Protein 5Z6N (pdb70)

B-factor: mean 39.57, std 13.54, range [11.18, 108.72]

Sequence (292 aa):
IEWQDLHHSELSVSQLYALLQLRCAVFVVEQNCPYQDIDGDDLTGDNRHILGWKNDELVAYARILKSLEPVVIGRVIVSEALRGEKVGQQLMSKTLETCTHHWPDKPVYLGAQAHLQNFYQSFGFIPVTEVYEEDIPHIGMAREMIEWQDLHHSELSVSQLYALLQLRCAVFVVEQNCPYQDIDGDDLTGDNRHILGWKNDELVAYARILKSDDDLEPVVIGRVIVSEALRGEKVGQQLMSKTLETCTHHWPDKPVYLGAQAHLQNFYQSFGFIPVTEVYEEDGPHIGMARE

Solvent-accessible surface area: 14998 Å² total; per-residue (Å²): 100,107,66,68,65,23,36,35,87,89,8,46,36,76,32,0,14,14,0,0,65,20,0,7,33,10,35,1,60,93,97,103,12,44,38,51,3,4,56,42,50,0,48,67,47,55,7,40,0,0,0,0,42,93,128,146,105,13,5,0,0,0,10,0,29,78,87,172,83,55,4,44,1,18,42,31,2,23,15,123,92,46,85,79,141,145,23,15,78,95,0,0,58,79,0,14,108,8,1,83,132,62,25,90,136,77,53,4,63,1,35,11,77,25,174,102,42,118,61,18,85,90,40,38,0,98,54,101,40,148,88,96,119,85,100,86,67,14,8,0,0,26,71,144,227,40,104,56,51,58,18,32,29,86,100,6,54,32,71,33,0,17,14,0,0,61,18,0,6,29,5,35,0,54,80,86,106,42,39,63,55,1,3,60,28,56,0,50,77,48,65,6,21,1,3,0,0,39,78,132,140,110,13,3,0,0,0,7,0,28,24,36,115,132,79,144,71,42,0,43,1,16,44,37,4,22,14,92,96,42,101,85,140,157,9,15,71,53,0,0,45,72,0,14,115,9,3,77,138,74,34,78,146,63,61,6,65,0,47,8,59,30,142,62,49,121,78,9,64,85,30,42,1,116,55,80,47,146,98,112,100,122,86,90,60,41,8,1,0,22,71,164

Secondary structure (DSSP, 8-state):
-EEEEEEGGG--HHHHHHHHHHHIIIIIIIT------S-S-SSSTT-EEEEEEETTEEEEEEEEE-----EEEEEEEE-GGGTTSSHHHHHHHHHHHHHHHHSTT-PEEEEE-STTHHHHHTTT-EE-S--EE---EEEEEEE-/--EEEEEEGGG--HHHHHHHHHHHIIIIIIITT-------STTSSTT-EEEEEESSS-EEEEEEEEE-SSSSS-EEEEEEEE-GGG-SSSHHHHHHHHHHHHHHHHSSSS-EEEEEESTTHHHHGGGTEEE-S--B-S---EEEEEE-

CATH classification: 3.40.630.30

Structure (mmCIF, N/CA/C/O backbone):
data_5Z6N
#
_entry.id   5Z6N
#
_cell.length_a   60.149
_cell.length_b   40.905
_cell.length_c   84.648
_cell.angle_alpha   90.00
_cell.angle_beta   108.30
_cell.angle_gamma   90.00
#
_symmetry.space_group_name_H-M   'P 1 21 1'
#
loop_
_entity.id
_entity.type
_entity.pdbx_description
1 polymer 'Protein ElaA'
2 water water
#
loop_
_atom_site.group_PDB
_atom_site.id
_atom_site.type_symbol
_atom_site.label_atom_id
_atom_site.label_alt_id
_atom_site.label_comp_id
_atom_site.label_asym_id
_atom_site.label_entity_id
_atom_site.label_seq_id
_atom_site.pdbx_PDB_ins_code
_atom_site.Cartn_x
_atom_site.Cartn_y
_atom_site.Cartn_z
_atom_site.occupancy
_atom_site.B_iso_or_equiv
_atom_site.auth_seq_id
_atom_site.auth_comp_id
_atom_site.auth_asym_id
_atom_site.auth_atom_id
_atom_site.pdbx_PDB_model_num
ATOM 1 N N . ILE A 1 2 ? 9.074 -16.732 183.271 1.00 30.00 2 ILE A N 1
ATOM 2 C CA . ILE A 1 2 ? 8.761 -15.422 183.859 1.00 30.00 2 ILE A CA 1
ATOM 3 C C . ILE A 1 2 ? 9.941 -14.485 183.856 1.00 30.00 2 ILE A C 1
ATOM 4 O O . ILE A 1 2 ? 10.625 -14.364 184.840 1.00 30.00 2 ILE A O 1
ATOM 9 N N . GLU A 1 3 ? 10.112 -13.753 182.791 1.00 60.99 3 GLU A N 1
ATOM 10 C CA . GLU A 1 3 ? 11.193 -12.833 182.735 1.00 56.91 3 GLU A CA 1
ATOM 11 C C . GLU A 1 3 ? 10.686 -11.566 183.296 1.00 54.41 3 GLU A C 1
ATOM 12 O O . GLU A 1 3 ? 9.604 -11.157 183.017 1.00 57.11 3 GLU A O 1
ATOM 18 N N . TRP A 1 4 ? 11.458 -10.967 184.154 1.00 51.60 4 TRP A N 1
ATOM 19 C CA . TRP A 1 4 ? 11.114 -9.669 184.719 1.00 48.88 4 TRP A CA 1
ATOM 20 C C . TRP A 1 4 ? 12.027 -8.582 184.169 1.00 51.22 4 TRP A C 1
ATOM 21 O O . TRP A 1 4 ? 13.220 -8.810 183.945 1.00 56.28 4 TRP A O 1
ATOM 32 N N . GLN A 1 5 ? 11.455 -7.398 183.962 1.00 48.66 5 GLN A N 1
ATOM 33 C CA . GLN A 1 5 ? 12.187 -6.222 183.518 1.00 47.84 5 GLN A CA 1
ATOM 34 C C . GLN A 1 5 ? 11.962 -5.083 184.506 1.00 50.13 5 GLN A C 1
ATOM 35 O O . GLN A 1 5 ? 10.925 -5.011 185.171 1.00 53.42 5 GLN A O 1
ATOM 41 N N . ASP A 1 6 ? 12.953 -4.195 184.603 1.00 47.76 6 ASP A N 1
ATOM 42 C CA . ASP A 1 6 ? 12.915 -3.051 185.521 1.00 47.75 6 ASP A CA 1
ATOM 43 C C . ASP A 1 6 ? 13.541 -1.920 184.707 1.00 48.82 6 ASP A C 1
ATOM 44 O O . ASP A 1 6 ? 14.764 -1.848 184.557 1.00 56.36 6 ASP A O 1
ATOM 49 N N . LEU A 1 7 ? 12.696 -1.032 184.196 1.00 45.51 7 LEU A N 1
ATOM 50 C CA . LEU A 1 7 ? 13.107 -0.044 183.209 1.00 47.30 7 LEU A CA 1
ATOM 51 C C . LEU A 1 7 ? 12.686 1.340 183.681 1.00 48.61 7 LEU A C 1
ATOM 52 O O . LEU A 1 7 ? 11.497 1.591 183.905 1.00 46.82 7 LEU A O 1
ATOM 57 N N . HIS A 1 8 ? 13.669 2.227 183.834 1.00 48.46 8 HIS A N 1
ATOM 58 C CA . HIS A 1 8 ? 13.429 3.657 183.716 1.00 46.14 8 HIS A CA 1
ATOM 59 C C . HIS A 1 8 ? 12.635 3.923 182.442 1.00 39.56 8 HIS A C 1
ATOM 60 O O . HIS A 1 8 ? 12.775 3.209 181.445 1.00 45.07 8 HIS A O 1
ATOM 67 N N . HIS A 1 9 ? 11.783 4.950 182.473 1.00 36.14 9 HIS A N 1
ATOM 68 C CA . HIS A 1 9 ? 10.871 5.179 181.354 1.00 34.55 9 HIS A CA 1
ATOM 69 C C . HIS A 1 9 ? 11.597 5.391 180.029 1.00 33.70 9 HIS A C 1
ATOM 70 O O . HIS A 1 9 ? 11.009 5.150 178.970 1.00 20.66 9 HIS A O 1
ATOM 77 N N . SER A 1 10 ? 12.860 5.824 180.060 1.00 36.77 10 SER A N 1
ATOM 78 C CA . SER A 1 10 ? 13.622 6.024 178.831 1.00 37.26 10 SER A CA 1
ATOM 79 C C . SER A 1 10 ? 13.983 4.718 178.133 1.00 37.42 10 SER A C 1
ATOM 80 O O . SER A 1 10 ? 14.398 4.754 176.969 1.00 37.85 10 SER A O 1
ATOM 83 N N . GLU A 1 11 ? 13.837 3.580 178.807 1.00 35.73 11 GLU A N 1
ATOM 84 C CA . GLU A 1 11 ? 14.189 2.281 178.254 1.00 32.49 11 GLU A CA 1
ATOM 85 C C . GLU A 1 11 ? 12.995 1.544 177.669 1.00 38.29 11 GLU A C 1
ATOM 86 O O . GLU A 1 11 ? 13.159 0.425 177.174 1.00 51.00 11 GLU A O 1
ATOM 92 N N . LEU A 1 12 ? 11.805 2.135 177.717 1.00 34.85 12 LEU A N 1
ATOM 93 C CA . LEU A 1 12 ? 10.625 1.509 177.134 1.00 35.00 12 LEU A CA 1
ATOM 94 C C . LEU A 1 12 ? 10.684 1.591 175.615 1.00 35.63 12 LEU A C 1
ATOM 95 O O . LEU A 1 12 ? 10.740 2.686 175.046 1.00 40.16 12 LEU A O 1
ATOM 100 N N . SER A 1 13 ? 10.677 0.436 174.958 1.00 32.57 13 SER A N 1
ATOM 101 C CA . SER A 1 13 ? 10.523 0.429 173.517 1.00 34.11 13 SER A CA 1
ATOM 102 C C . SER A 1 13 ? 9.077 0.758 173.161 1.00 31.33 13 SER A C 1
ATOM 103 O O . SER A 1 13 ? 8.208 0.902 174.027 1.00 31.47 13 SER A O 1
ATOM 106 N N . VAL A 1 14 ? 8.823 0.887 171.862 1.00 29.21 14 VAL A N 1
ATOM 107 C CA . VAL A 1 14 ? 7.465 1.150 171.402 1.00 27.57 14 VAL A CA 1
ATOM 108 C C . VAL A 1 14 ? 6.545 -0.014 171.762 1.00 28.03 14 VAL A C 1
ATOM 109 O O . VAL A 1 14 ? 5.384 0.184 172.146 1.00 26.11 14 VAL A O 1
ATOM 113 N N . SER A 1 15 ? 7.056 -1.245 171.672 1.00 27.18 15 SER A N 1
ATOM 114 C CA . SER A 1 15 ? 6.231 -2.407 171.984 1.00 26.71 15 SER A CA 1
ATOM 115 C C . SER A 1 15 ? 6.006 -2.547 173.487 1.00 26.95 15 SER A C 1
ATOM 116 O O . SER A 1 15 ? 4.903 -2.900 173.920 1.00 24.44 15 SER A O 1
ATOM 119 N N . GLN A 1 16 ? 7.033 -2.286 174.301 1.00 22.97 16 GLN A N 1
ATOM 120 C CA . GLN A 1 16 ? 6.833 -2.340 175.743 1.00 21.16 16 GLN A CA 1
ATOM 121 C C . GLN A 1 16 ? 5.865 -1.272 176.227 1.00 24.61 16 GLN A C 1
ATOM 122 O O . GLN A 1 16 ? 5.158 -1.500 177.214 1.00 28.65 16 GLN A O 1
ATOM 128 N N . LEU A 1 17 ? 5.813 -0.123 175.548 1.00 21.30 17 LEU A N 1
ATOM 129 C CA . LEU A 1 17 ? 4.900 0.948 175.940 1.00 19.94 17 LEU A CA 1
ATOM 130 C C . LEU A 1 17 ? 3.453 0.581 175.617 1.00 19.44 17 LEU A C 1
ATOM 131 O O . LEU A 1 17 ? 2.551 0.758 176.447 1.00 18.26 17 LEU A O 1
ATOM 136 N N . TYR A 1 18 ? 3.218 0.059 174.411 1.00 20.24 18 TYR A N 1
ATOM 137 C CA . TYR A 1 18 ? 1.882 -0.370 174.009 1.00 22.83 18 TYR A CA 1
ATOM 138 C C . TYR A 1 18 ? 1.352 -1.458 174.935 1.00 31.00 18 TYR A C 1
ATOM 139 O O . TYR A 1 18 ? 0.175 -1.449 175.317 1.00 31.31 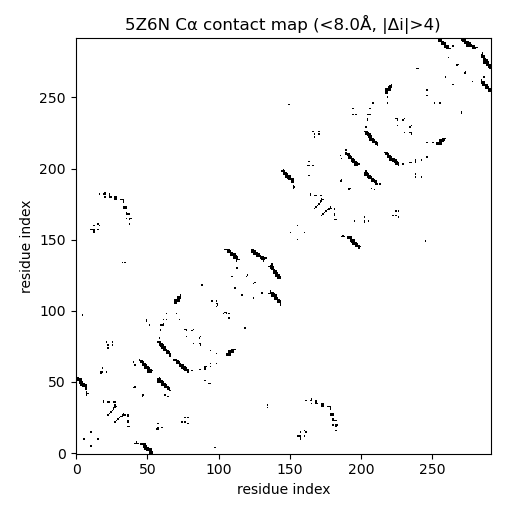18 TYR A O 1
ATOM 148 N N . ALA A 1 19 ? 2.218 -2.398 175.321 1.00 31.62 19 ALA A N 1
ATOM 149 C CA . ALA A 1 19 ? 1.765 -3.573 176.057 1.00 27.56 19 ALA A CA 1
ATOM 150 C C . ALA A 1 19 ? 1.294 -3.217 177.465 1.00 22.23 19 ALA A C 1
ATOM 151 O O . ALA A 1 19 ? 0.263 -3.725 177.924 1.00 18.35 19 ALA A O 1
ATOM 153 N N . LEU A 1 20 ? 2.028 -2.348 178.168 1.00 22.58 20 LEU A N 1
ATOM 154 C CA . LEU A 1 20 ? 1.657 -2.048 179.549 1.00 25.24 20 LEU A CA 1
ATOM 155 C C . LEU A 1 20 ? 0.404 -1.178 179.611 1.00 18.86 20 LEU A C 1
ATOM 156 O O . LEU A 1 20 ? -0.431 -1.352 180.505 1.00 19.22 20 LEU A O 1
ATOM 161 N N . LEU A 1 21 ? 0.242 -0.255 178.658 1.00 20.02 21 LEU A N 1
ATOM 162 C CA . LEU A 1 21 ? -1.023 0.468 178.528 1.00 20.53 21 LEU A CA 1
ATOM 163 C C . LEU A 1 21 ? -2.166 -0.475 178.158 1.00 21.30 21 LEU A C 1
ATOM 164 O O . LEU A 1 21 ? -3.280 -0.349 178.679 1.00 23.27 21 LEU A O 1
ATOM 169 N N . GLN A 1 22 ? -1.909 -1.410 177.239 1.00 24.01 22 GLN A N 1
ATOM 170 C CA . GLN A 1 22 ? -2.932 -2.362 176.812 1.00 29.25 22 GLN A CA 1
ATOM 171 C C . GLN A 1 22 ? -3.451 -3.178 177.988 1.00 29.18 22 GLN A C 1
ATOM 172 O O . GLN A 1 22 ? -4.664 -3.366 178.144 1.00 24.10 22 GLN A O 1
ATOM 178 N N . LEU A 1 23 ? -2.538 -3.684 178.821 1.00 31.23 23 LEU A N 1
ATOM 179 C CA . LEU A 1 23 ? -2.938 -4.420 180.016 1.00 26.66 23 LEU A CA 1
ATOM 180 C C . LEU A 1 23 ? -3.587 -3.499 181.045 1.00 23.17 23 LEU A C 1
ATOM 181 O O . LEU A 1 23 ? -4.532 -3.900 181.734 1.00 18.40 23 LEU A O 1
ATOM 186 N N . ARG A 1 24 ? -3.099 -2.260 181.158 1.00 23.49 24 ARG A N 1
ATOM 187 C CA . ARG A 1 24 ? -3.690 -1.313 182.101 1.00 24.28 24 ARG A CA 1
ATOM 188 C C . ARG A 1 24 ? -5.117 -0.961 181.704 1.00 28.91 24 ARG A C 1
ATOM 189 O O . ARG A 1 24 ? -6.017 -0.922 182.552 1.00 34.91 24 ARG A O 1
ATOM 197 N N . CYS A 1 25 ? -5.340 -0.682 180.418 1.00 26.05 25 CYS A N 1
ATOM 198 C CA . CYS A 1 25 ? -6.704 -0.500 179.933 1.00 26.11 25 CYS A CA 1
ATOM 199 C C . CYS A 1 25 ? -7.538 -1.747 180.198 1.00 20.51 25 CYS A C 1
ATOM 200 O O . CYS A 1 25 ? -8.693 -1.660 180.632 1.00 22.10 25 CYS A O 1
ATOM 203 N N . ALA A 1 26 ? -6.949 -2.923 179.971 1.00 19.07 26 ALA A N 1
ATOM 204 C CA . ALA A 1 26 ? -7.693 -4.170 180.115 1.00 23.09 26 ALA A CA 1
ATOM 205 C C . ALA A 1 26 ? -8.009 -4.480 181.571 1.00 26.33 26 ALA A C 1
ATOM 206 O O . ALA A 1 26 ? -8.930 -5.252 181.856 1.00 35.36 26 ALA A O 1
ATOM 208 N N . VAL A 1 27 ? -7.258 -3.914 182.511 1.00 31.01 27 VAL A N 1
ATOM 209 C CA . VAL A 1 27 ? -7.564 -4.197 183.908 1.00 34.13 27 VAL A CA 1
ATOM 210 C C . VAL A 1 27 ? -8.397 -3.072 184.510 1.00 32.05 27 VAL A C 1
ATOM 211 O O . VAL A 1 27 ? -9.529 -3.295 184.955 1.00 28.91 27 VAL A O 1
ATOM 215 N N . PHE A 1 28 ? -7.858 -1.853 184.514 1.00 28.83 28 PHE A N 1
ATOM 216 C CA . PHE A 1 28 ? -8.447 -0.798 185.328 1.00 34.57 28 PHE A CA 1
ATOM 217 C C . PHE A 1 28 ? -9.650 -0.123 184.680 1.00 39.60 28 PHE A C 1
ATOM 218 O O . PHE A 1 28 ? -10.428 0.527 185.391 1.00 46.14 28 PHE A O 1
ATOM 226 N N . VAL A 1 29 ? -9.835 -0.265 183.365 1.00 32.66 29 VAL A N 1
ATOM 227 C CA . VAL A 1 29 ? -10.919 0.437 182.680 1.00 28.92 29 VAL A CA 1
ATOM 228 C C . VAL A 1 29 ? -12.013 -0.454 182.103 1.00 32.65 29 VAL A C 1
ATOM 229 O O . VAL A 1 29 ? -13.191 -0.084 182.130 1.00 36.14 29 VAL A O 1
ATOM 233 N N . VAL A 1 30 ? -11.662 -1.624 181.573 1.00 30.72 30 VAL A N 1
ATOM 234 C CA . VAL A 1 30 ? -12.706 -2.445 180.967 1.00 29.46 30 VAL A CA 1
ATOM 235 C C . VAL A 1 30 ? -13.162 -3.403 182.067 1.00 37.61 30 VAL A C 1
ATOM 236 O O . VAL A 1 30 ? -14.359 -3.489 182.357 1.00 35.52 30 VAL A O 1
ATOM 240 N N . GLU A 1 31 ? -12.221 -4.076 182.745 1.00 43.79 31 GLU A N 1
ATOM 241 C CA . GLU A 1 31 ? -12.592 -5.093 183.732 1.00 41.73 31 GLU A CA 1
ATOM 242 C C . GLU A 1 31 ? -13.286 -4.468 184.940 1.00 41.70 31 GLU A 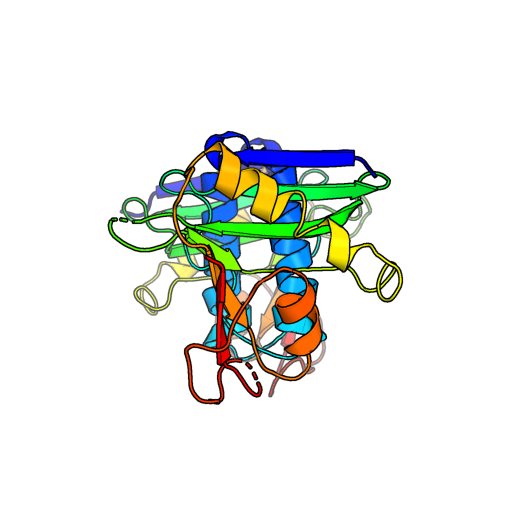C 1
ATOM 243 O O . GLU A 1 31 ? -14.407 -4.849 185.295 1.00 43.48 31 GLU A O 1
ATOM 249 N N . GLN A 1 32 ? -12.634 -3.492 185.581 1.00 39.25 32 GLN A N 1
ATOM 250 C CA . GLN A 1 32 ? -13.185 -2.760 186.717 1.00 42.91 32 GLN A CA 1
ATOM 251 C C . GLN A 1 32 ? -14.248 -1.728 186.346 1.00 47.89 32 GLN A C 1
ATOM 252 O O . GLN A 1 32 ? -14.670 -0.957 187.221 1.00 51.17 32 GLN A O 1
ATOM 258 N N . ASN A 1 33 ? -14.668 -1.722 185.076 1.00 43.98 33 ASN A N 1
ATOM 259 C CA . ASN A 1 33 ? -15.766 -0.913 184.552 1.00 38.32 33 ASN A CA 1
ATOM 260 C C . ASN A 1 33 ? -15.676 0.588 184.788 1.00 38.78 33 ASN A C 1
ATOM 261 O O . ASN A 1 33 ? -16.698 1.270 184.918 1.00 41.40 33 ASN A O 1
ATOM 266 N N . CYS A 1 34 ? -14.454 1.105 184.872 1.00 35.29 34 CYS A N 1
ATOM 267 C CA . CYS A 1 34 ? -14.221 2.515 185.169 1.00 33.46 34 CYS A CA 1
ATOM 268 C C . CYS A 1 34 ? -13.690 3.341 184.005 1.00 31.88 34 CYS A C 1
ATOM 269 O O . CYS A 1 34 ? -12.551 3.108 183.554 1.00 32.28 34 CYS A O 1
ATOM 272 N N . PRO A 1 35 ? -14.434 4.275 183.515 1.00 32.48 35 PRO A N 1
ATOM 273 C CA . PRO A 1 35 ? -14.004 5.072 182.352 1.00 35.31 35 PRO A CA 1
ATOM 274 C C . PRO A 1 35 ? -13.195 6.298 182.774 1.00 32.89 35 PRO A C 1
ATOM 275 O O . PRO A 1 35 ? -13.660 7.440 182.783 1.00 31.69 35 PRO A O 1
ATOM 279 N N . TYR A 1 36 ? -11.946 6.057 183.147 1.00 34.92 36 TYR A N 1
ATOM 280 C CA . TYR A 1 36 ? -11.059 7.106 183.627 1.00 30.24 36 TYR A CA 1
ATOM 281 C C . TYR A 1 36 ? -9.856 7.221 182.696 1.00 28.33 36 TYR A C 1
ATOM 282 O O . TYR A 1 36 ? -9.688 6.438 181.756 1.00 23.53 36 TYR A O 1
ATOM 291 N N . GLN A 1 37 ? -9.021 8.223 182.966 1.00 27.58 37 GLN A N 1
ATOM 292 C CA . GLN A 1 37 ? -7.850 8.530 182.147 1.00 28.27 37 GLN A CA 1
ATOM 293 C C . GLN A 1 37 ? -6.655 7.773 182.716 1.00 27.05 37 GLN A C 1
ATOM 294 O O . GLN A 1 37 ? -5.905 8.285 183.547 1.00 23.40 37 GLN A O 1
ATOM 300 N N . ASP A 1 38 ? -6.479 6.527 182.265 1.00 30.64 38 ASP A N 1
ATOM 301 C CA . ASP A 1 38 ? -5.341 5.731 182.719 1.00 29.75 38 ASP A CA 1
ATOM 302 C C . ASP A 1 38 ? -4.030 6.300 182.195 1.00 29.40 38 ASP A C 1
ATOM 303 O O . ASP A 1 38 ? -3.035 6.367 182.927 1.00 28.27 38 ASP A O 1
ATOM 308 N N . ILE A 1 39 ? -4.013 6.716 180.933 1.00 28.76 39 ILE A N 1
ATOM 309 C CA . ILE A 1 39 ? -2.832 7.302 180.316 1.00 28.64 39 ILE A CA 1
ATOM 310 C C . ILE A 1 39 ? -2.858 8.740 180.823 1.00 34.76 39 ILE A C 1
ATOM 311 O O . ILE A 1 39 ? -3.508 9.611 180.233 1.00 36.93 39 ILE A O 1
ATOM 316 N N . ASP A 1 40 ? -2.143 8.995 181.923 1.00 34.40 40 ASP A N 1
ATOM 317 C CA . ASP A 1 40 ? -2.361 10.171 182.757 1.00 31.93 40 ASP A CA 1
ATOM 318 C C . ASP A 1 40 ? -1.155 11.105 182.722 1.00 31.56 40 ASP A C 1
ATOM 319 O O . ASP A 1 40 ? -1.142 12.103 183.450 1.00 34.19 40 ASP A O 1
ATOM 324 N N . GLY A 1 41 ? -0.147 10.813 181.906 1.00 31.60 41 GLY A N 1
ATOM 325 C CA . GLY A 1 41 ? 1.005 11.688 181.814 1.00 34.02 41 GLY A CA 1
ATOM 326 C C . GLY A 1 41 ? 2.052 11.499 182.887 1.00 37.43 41 GLY A C 1
ATOM 327 O O . GLY A 1 41 ? 2.906 12.377 183.056 1.00 36.59 41 GLY A O 1
ATOM 328 N N . ASP A 1 42 ? 2.018 10.385 183.615 1.00 38.59 42 ASP A N 1
ATOM 329 C CA . ASP A 1 42 ? 2.989 10.088 184.661 1.00 44.17 42 ASP A CA 1
ATOM 330 C C . ASP A 1 42 ? 4.004 9.029 184.256 1.00 43.92 42 ASP A C 1
ATOM 331 O O . ASP A 1 42 ? 4.888 8.703 185.053 1.00 45.56 42 ASP A O 1
ATOM 336 N N . ASP A 1 43 ? 3.904 8.488 183.044 1.00 42.8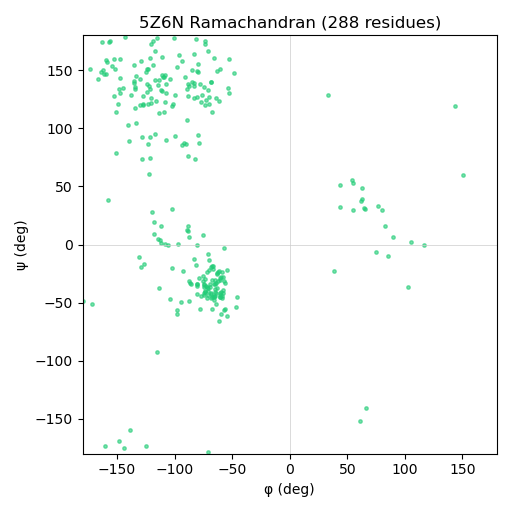1 43 ASP A N 1
ATOM 337 C CA . ASP A 1 43 ? 4.680 7.309 182.685 1.00 39.54 43 ASP A CA 1
ATOM 338 C C . ASP A 1 43 ? 6.079 7.646 182.178 1.00 35.97 43 ASP A C 1
ATOM 339 O O . ASP A 1 43 ? 7.024 6.892 182.434 1.00 24.90 43 ASP A O 1
ATOM 344 N N . LEU A 1 44 ? 6.239 8.768 181.476 1.00 32.32 44 LEU A N 1
ATOM 345 C CA . LEU A 1 44 ? 7.500 9.064 180.806 1.00 31.27 44 LEU A CA 1
ATOM 346 C C . LEU A 1 44 ? 8.090 10.381 181.285 1.00 33.32 44 LEU A C 1
ATOM 347 O O . LEU A 1 44 ? 8.283 11.306 180.489 1.00 31.57 44 LEU A O 1
ATOM 352 N N . THR A 1 45 ? 8.389 10.474 182.576 1.00 35.72 45 THR A N 1
ATOM 353 C CA . THR A 1 45 ? 8.945 11.693 183.137 1.00 35.65 45 THR A CA 1
ATOM 354 C C . THR A 1 45 ? 9.752 11.346 184.378 1.00 28.54 45 THR A C 1
ATOM 355 O O . THR A 1 45 ? 9.502 10.337 185.042 1.00 26.88 45 THR A O 1
ATOM 359 N N . GLY A 1 46 ? 10.734 12.193 184.676 1.00 27.52 46 GLY A N 1
ATOM 360 C CA . GLY A 1 46 ? 11.523 12.023 185.884 1.00 34.40 46 GLY A CA 1
ATOM 361 C C . GLY A 1 46 ? 12.263 10.703 185.914 1.00 38.32 46 GLY A C 1
ATOM 362 O O . GLY A 1 46 ? 12.617 10.136 184.875 1.00 35.67 46 GLY A O 1
ATOM 363 N N . ASP A 1 47 ? 12.508 10.204 187.127 1.00 40.95 47 ASP A N 1
ATOM 364 C CA . ASP A 1 47 ? 13.148 8.911 187.336 1.00 42.61 47 ASP A CA 1
ATOM 365 C C . ASP A 1 47 ? 12.149 7.762 187.370 1.00 39.47 47 ASP A C 1
ATOM 366 O O . ASP A 1 47 ? 12.497 6.670 187.836 1.00 40.40 47 ASP A O 1
ATOM 371 N N . ASN A 1 48 ? 10.923 7.986 186.904 1.00 35.49 48 ASN A N 1
ATOM 372 C CA . ASN A 1 48 ? 9.874 6.989 187.060 1.00 31.12 48 ASN A CA 1
ATOM 373 C C . ASN A 1 48 ? 10.164 5.762 186.208 1.00 23.32 48 ASN A C 1
ATOM 374 O O . ASN A 1 48 ? 10.644 5.866 185.075 1.00 23.45 48 ASN A O 1
ATOM 379 N N . ARG A 1 49 ? 9.895 4.587 186.776 1.00 23.64 49 ARG A N 1
ATOM 380 C CA . ARG A 1 49 ? 10.289 3.323 186.174 1.00 27.35 49 ARG A CA 1
ATOM 381 C C . ARG A 1 49 ? 9.092 2.390 186.119 1.00 22.36 49 ARG A C 1
ATOM 382 O O . ARG A 1 49 ? 8.139 2.525 186.888 1.00 26.37 49 ARG A O 1
ATOM 390 N N . HIS A 1 50 ? 9.163 1.419 185.215 1.00 22.02 50 HIS A N 1
ATOM 391 C CA . HIS A 1 50 ? 8.115 0.423 185.052 1.00 35.27 50 HIS A CA 1
ATOM 392 C C . HIS A 1 50 ? 8.710 -0.958 185.269 1.00 32.32 50 HIS A C 1
ATOM 393 O O . HIS A 1 50 ? 9.785 -1.267 184.744 1.00 34.85 50 HIS A O 1
ATOM 400 N N . ILE A 1 51 ? 8.021 -1.778 186.051 1.00 25.20 51 ILE A N 1
ATOM 401 C CA . ILE A 1 51 ? 8.450 -3.142 186.316 1.00 31.65 51 ILE A CA 1
ATOM 402 C C . ILE A 1 51 ? 7.507 -4.078 185.581 1.00 34.74 51 ILE A C 1
ATOM 403 O O . ILE A 1 51 ? 6.287 -4.042 185.787 1.00 36.08 51 ILE A O 1
ATOM 408 N N . LEU A 1 52 ? 8.078 -4.906 184.717 1.00 34.94 52 LEU A N 1
ATOM 409 C CA . LEU A 1 52 ? 7.320 -5.775 183.837 1.00 32.98 52 LEU A CA 1
ATOM 410 C C . LEU A 1 52 ? 7.636 -7.225 184.166 1.00 34.22 52 LEU A C 1
ATOM 411 O O . LEU A 1 52 ? 8.780 -7.566 184.481 1.00 35.87 52 LEU A O 1
ATOM 416 N N . GLY A 1 53 ? 6.612 -8.067 184.116 1.00 33.41 53 GLY A N 1
ATOM 417 C CA . GLY A 1 53 ? 6.808 -9.499 184.175 1.00 35.36 53 GLY A CA 1
ATOM 418 C C . GLY A 1 53 ? 6.350 -10.122 182.875 1.00 38.40 53 GLY A C 1
ATOM 419 O O . GLY A 1 53 ? 5.203 -9.924 182.462 1.00 38.96 53 GLY A O 1
ATOM 420 N N . TRP A 1 54 ? 7.231 -10.858 182.208 1.00 41.96 54 TRP A N 1
ATOM 421 C CA . TRP A 1 54 ? 6.932 -11.401 180.894 1.00 43.59 54 TRP A CA 1
ATOM 422 C C . TRP A 1 54 ? 6.794 -12.917 180.942 1.00 46.51 54 TRP A C 1
ATOM 423 O O . TRP A 1 54 ? 7.476 -13.599 181.711 1.00 44.81 54 TRP A O 1
ATOM 434 N N . LYS A 1 55 ? 5.889 -13.431 180.108 1.00 51.46 55 LYS A N 1
ATOM 435 C CA . LYS A 1 55 ? 5.737 -14.872 179.918 1.00 56.15 55 LYS A CA 1
ATOM 436 C C . LYS A 1 55 ? 5.278 -14.906 178.462 1.00 58.61 55 LYS A C 1
ATOM 437 O O . LYS A 1 55 ? 4.253 -14.306 178.120 1.00 61.83 55 LYS A O 1
ATOM 443 N N . ASN A 1 56 ? 6.049 -15.595 177.618 1.00 55.57 56 ASN A N 1
ATOM 444 C CA . ASN A 1 56 ? 5.723 -15.800 176.207 1.00 56.33 56 ASN A CA 1
ATOM 445 C C . ASN A 1 56 ? 5.190 -14.643 175.360 1.00 52.36 56 ASN A C 1
ATOM 446 O O . ASN A 1 56 ? 4.167 -14.754 174.679 1.00 48.32 56 ASN A O 1
ATOM 451 N N . ASP A 1 57 ? 5.896 -13.539 175.406 1.00 57.23 57 ASP A N 1
ATOM 452 C CA . ASP A 1 57 ? 5.554 -12.352 174.620 1.00 64.18 57 ASP A CA 1
ATOM 453 C C . ASP A 1 57 ? 4.178 -11.782 175.007 1.00 59.68 57 ASP A C 1
ATOM 454 O O . ASP A 1 57 ? 3.419 -11.331 174.174 1.00 53.26 57 ASP A O 1
ATOM 459 N N . GLU A 1 58 ? 3.905 -11.812 176.308 1.00 62.15 58 GLU A N 1
ATOM 460 C CA . GLU A 1 58 ? 2.616 -11.483 176.882 1.00 58.12 58 GLU A CA 1
ATOM 461 C C . GLU A 1 58 ? 2.856 -10.945 178.230 1.00 52.56 58 GLU A C 1
ATOM 462 O O . GLU A 1 58 ? 3.278 -11.675 179.081 1.00 51.03 58 GLU A O 1
ATOM 468 N N . LEU A 1 59 ? 2.549 -9.670 178.420 1.00 50.87 59 LEU A N 1
ATOM 469 C CA . LEU A 1 59 ? 2.714 -9.004 179.705 1.00 40.35 59 LEU A CA 1
ATOM 470 C C . LEU A 1 59 ? 1.693 -9.543 180.696 1.00 36.26 59 LEU A C 1
ATOM 471 O O . LEU A 1 59 ? 0.488 -9.535 180.421 1.00 34.70 59 LEU A O 1
ATOM 476 N N . VAL A 1 60 ? 2.166 -9.997 181.856 1.00 35.86 60 VAL A N 1
ATOM 477 C CA . VAL A 1 60 ? 1.281 -10.682 182.790 1.00 39.71 60 VAL A CA 1
ATOM 478 C C . VAL A 1 60 ? 1.414 -10.124 184.205 1.00 35.49 60 VAL A C 1
ATOM 479 O O . VAL A 1 60 ? 0.602 -10.440 185.082 1.00 29.07 60 VAL A O 1
ATOM 483 N N . ALA A 1 61 ? 2.422 -9.285 184.440 1.00 37.31 61 ALA A N 1
ATOM 484 C CA . ALA A 1 61 ? 2.580 -8.622 185.731 1.00 35.46 61 ALA A CA 1
ATOM 485 C C . ALA A 1 61 ? 3.129 -7.221 185.508 1.00 31.93 61 ALA A C 1
ATOM 486 O O . ALA A 1 61 ? 4.068 -7.040 184.728 1.00 21.86 61 ALA A O 1
ATOM 488 N N . TYR A 1 62 ? 2.548 -6.233 186.187 1.00 30.90 62 TYR A N 1
ATOM 489 C CA . TYR A 1 62 ? 2.936 -4.848 185.964 1.00 31.01 62 TYR A CA 1
ATOM 490 C C . TYR A 1 62 ? 2.813 -4.031 187.240 1.00 28.52 62 TYR A C 1
ATOM 491 O O . TYR A 1 62 ? 1.886 -4.228 188.031 1.00 24.19 62 TYR A O 1
ATOM 500 N N . ALA A 1 63 ? 3.748 -3.099 187.414 1.00 30.44 63 ALA A N 1
ATOM 501 C CA . ALA A 1 63 ? 3.640 -2.057 188.423 1.00 30.85 63 ALA A CA 1
ATOM 502 C C . ALA A 1 63 ? 4.428 -0.842 187.951 1.00 32.12 63 ALA A C 1
ATOM 503 O O . ALA A 1 63 ? 5.306 -0.942 187.089 1.00 31.83 63 ALA A O 1
ATOM 505 N N . ARG A 1 64 ? 4.099 0.308 188.533 1.00 32.86 64 ARG A N 1
ATOM 506 C CA . ARG A 1 64 ? 4.674 1.596 188.173 1.00 31.33 64 ARG A CA 1
ATOM 507 C C . ARG A 1 64 ? 5.259 2.248 189.422 1.00 36.21 64 ARG A C 1
ATOM 508 O O . ARG A 1 64 ? 4.776 2.030 190.538 1.00 36.51 64 ARG A O 1
ATOM 516 N N . ILE A 1 65 ? 6.322 3.031 189.235 1.00 33.92 65 ILE A N 1
ATOM 517 C CA . ILE A 1 65 ? 7.002 3.715 190.333 1.00 30.52 65 ILE A CA 1
ATOM 518 C C . ILE A 1 65 ? 7.163 5.184 189.957 1.00 29.21 65 ILE A C 1
ATOM 519 O O . ILE A 1 65 ? 7.823 5.501 188.964 1.00 26.22 65 ILE A O 1
ATOM 524 N N . LEU A 1 66 ? 6.586 6.074 190.763 1.00 33.69 66 LEU A N 1
ATOM 525 C CA . LEU A 1 66 ? 6.639 7.510 190.512 1.00 39.36 66 LEU A CA 1
ATOM 526 C C . LEU A 1 66 ? 7.563 8.194 191.512 1.00 50.97 66 LEU A C 1
ATOM 527 O O . LEU A 1 66 ? 7.665 7.772 192.668 1.00 54.00 66 LEU A O 1
ATOM 532 N N . LYS A 1 67 ? 8.260 9.235 191.072 1.00 50.93 67 LYS A N 1
ATOM 533 C CA . LYS A 1 67 ? 9.216 9.978 191.864 1.00 50.52 67 LYS A CA 1
ATOM 534 C C . LYS A 1 67 ? 8.735 11.386 192.061 1.00 50.07 67 LYS A C 1
ATOM 535 O O . LYS A 1 67 ? 7.720 11.743 191.550 1.00 50.93 67 LYS A O 1
ATOM 541 N N . SER A 1 68 ? 9.482 12.186 192.807 1.00 53.27 68 SER A N 1
ATOM 542 C CA . SER A 1 68 ? 9.079 13.526 193.259 1.00 52.94 68 SER A CA 1
ATOM 543 C C . SER A 1 68 ? 7.596 13.655 193.524 1.00 52.39 68 SER A C 1
ATOM 544 O O . SER A 1 68 ? 7.163 14.353 194.423 1.00 52.57 68 SER A O 1
ATOM 547 N N . LEU A 1 72 ? 11.480 15.281 197.495 1.00 47.44 72 LEU A N 1
ATOM 548 C CA . LEU A 1 72 ? 11.055 15.776 198.783 1.00 53.64 72 LEU A CA 1
ATOM 549 C C . LEU A 1 72 ? 9.854 15.033 199.343 1.00 60.58 72 LEU A C 1
ATOM 550 O O . LEU A 1 72 ? 9.604 15.020 200.539 1.00 60.33 72 LEU A O 1
ATOM 555 N N . GLU A 1 73 ? 9.102 14.423 198.439 1.00 62.62 73 GLU A N 1
ATOM 556 C CA . GLU A 1 73 ? 7.914 13.637 198.727 1.00 63.58 73 GLU A CA 1
ATOM 557 C C . GLU A 1 73 ? 8.176 12.159 198.439 1.00 64.15 73 GLU A C 1
ATOM 558 O O . GLU A 1 73 ? 9.135 11.819 197.738 1.00 64.71 73 GLU A O 1
ATOM 564 N N . PRO A 1 74 ? 7.376 11.253 198.973 1.00 65.07 74 PRO A N 1
ATOM 565 C CA . PRO A 1 74 ? 7.727 9.834 198.943 1.00 63.20 74 PRO A CA 1
ATOM 566 C C . PRO A 1 74 ? 7.663 9.115 197.588 1.00 62.98 74 PRO A C 1
ATOM 567 O O . PRO A 1 74 ? 7.168 9.617 196.615 1.00 61.96 74 PRO A O 1
ATOM 571 N N . VAL A 1 75 ? 8.238 7.930 197.548 1.00 62.23 75 VAL A N 1
ATOM 572 C CA . VAL A 1 75 ? 8.174 7.086 196.363 1.00 54.90 75 VAL A CA 1
ATOM 573 C C . VAL A 1 75 ? 6.800 6.435 196.337 1.00 56.80 75 VAL A C 1
ATOM 574 O O . VAL A 1 75 ? 6.286 6.001 197.375 1.00 62.11 75 VAL A O 1
ATOM 578 N N . VAL A 1 76 ? 6.193 6.376 195.154 1.00 51.20 76 VAL A N 1
ATOM 579 C CA . VAL A 1 76 ? 4.810 5.946 194.993 1.00 42.43 76 VAL A CA 1
ATOM 580 C C . VAL A 1 76 ? 4.773 4.641 194.214 1.00 35.19 76 VAL A C 1
ATOM 581 O O . VAL A 1 76 ? 5.497 4.477 193.224 1.00 38.45 76 VAL A O 1
ATOM 585 N N . ILE A 1 77 ? 3.925 3.715 194.659 1.00 34.62 77 ILE A N 1
ATOM 586 C CA . ILE A 1 77 ? 3.615 2.498 193.917 1.00 37.23 77 ILE A CA 1
ATOM 587 C C . ILE A 1 77 ? 2.167 2.570 193.454 1.00 34.83 77 ILE A C 1
ATOM 588 O O . ILE A 1 77 ? 1.269 2.911 194.235 1.00 30.96 77 ILE A O 1
ATOM 593 N N . GLY A 1 78 ? 1.947 2.261 192.178 1.00 22.58 78 GLY A N 1
ATOM 594 C CA . GLY A 1 78 ? 0.611 2.250 191.614 1.00 21.67 78 GLY A CA 1
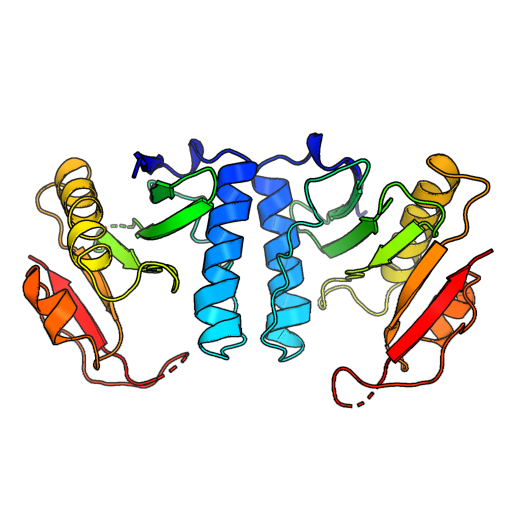ATOM 595 C C . GLY A 1 78 ? 0.564 1.361 190.394 1.00 31.88 78 GLY A C 1
ATOM 596 O O . GLY A 1 78 ? 1.584 0.836 189.940 1.00 36.79 78 GLY A O 1
ATOM 597 N N . ARG A 1 79 ? -0.655 1.190 189.875 1.00 31.91 79 ARG A N 1
ATOM 598 C CA . ARG A 1 79 ? -0.918 0.404 188.666 1.00 33.74 79 ARG A CA 1
ATOM 599 C C . ARG A 1 79 ? -0.610 -1.079 188.854 1.00 36.63 79 ARG A C 1
ATOM 600 O O . ARG A 1 79 ? -0.233 -1.765 187.900 1.00 47.46 79 ARG A O 1
ATOM 608 N N . VAL A 1 80 ? -0.764 -1.598 190.066 1.00 27.54 80 VAL A N 1
ATOM 609 C CA . VAL A 1 80 ? -0.345 -2.967 190.347 1.00 32.15 80 VAL A CA 1
ATOM 610 C C . VAL A 1 80 ? -1.311 -3.934 189.679 1.00 28.67 80 VAL A C 1
ATOM 611 O O . VAL A 1 80 ? -2.527 -3.880 189.905 1.00 25.25 80 VAL A O 1
ATOM 615 N N . ILE A 1 81 ? -0.773 -4.821 188.845 1.00 29.69 81 ILE A N 1
ATOM 616 C CA . ILE A 1 81 ? -1.581 -5.685 187.995 1.00 33.49 81 ILE A CA 1
ATOM 617 C C . ILE A 1 81 ? -1.053 -7.106 188.059 1.00 36.56 81 ILE A C 1
ATOM 618 O O . ILE A 1 81 ? 0.163 -7.332 187.988 1.00 35.55 81 ILE A O 1
ATOM 623 N N . VAL A 1 82 ? -1.963 -8.065 188.184 1.00 37.65 82 VAL A N 1
ATOM 624 C CA . VAL A 1 82 ? -1.733 -9.449 187.801 1.00 34.79 82 VAL A CA 1
ATOM 625 C C . VAL A 1 82 ? -2.815 -9.811 186.789 1.00 30.01 82 VAL A C 1
ATOM 626 O O . VAL A 1 82 ? -4.007 -9.700 187.094 1.00 26.70 82 VAL A O 1
ATOM 630 N N . SER A 1 83 ? -2.408 -10.203 185.583 1.00 34.29 83 SER A N 1
ATOM 631 C CA . SER A 1 83 ? -3.393 -10.566 184.567 1.00 39.46 83 SER A CA 1
ATOM 632 C C . SER A 1 83 ? -4.237 -11.741 185.062 1.00 45.47 83 SER A C 1
ATOM 633 O O . SER A 1 83 ? -3.773 -12.564 185.854 1.00 56.14 83 SER A O 1
ATOM 636 N N . GLU A 1 84 ? -5.492 -11.825 184.590 1.00 41.46 84 GLU A N 1
ATOM 637 C CA . GLU A 1 84 ? -6.447 -12.768 185.186 1.00 42.00 84 GLU A CA 1
ATOM 638 C C . GLU A 1 84 ? -6.019 -14.217 184.988 1.00 46.74 84 GLU A C 1
ATOM 639 O O . GLU A 1 84 ? -6.285 -15.073 185.838 1.00 47.91 84 GLU A O 1
ATOM 645 N N . ALA A 1 85 ? -5.361 -14.513 183.873 1.00 47.63 85 ALA A N 1
ATOM 646 C CA . ALA A 1 85 ? -4.921 -15.881 183.636 1.00 43.47 85 ALA A CA 1
ATOM 647 C C . ALA A 1 85 ? -4.032 -16.386 184.764 1.00 45.69 85 ALA A C 1
ATOM 648 O O . ALA A 1 85 ? -4.058 -17.581 185.080 1.00 59.92 85 ALA A O 1
ATOM 650 N N . LEU A 1 86 ? -3.272 -15.497 185.402 1.00 39.77 86 LEU A N 1
ATOM 651 C CA . LEU A 1 86 ? -2.284 -15.893 186.398 1.00 45.70 86 LEU A CA 1
ATOM 652 C C . LEU A 1 86 ? -2.633 -15.460 187.818 1.00 54.96 86 LEU A C 1
ATOM 653 O O . LEU A 1 86 ? -1.753 -15.478 188.686 1.00 53.45 86 LEU A O 1
ATOM 658 N N . ARG A 1 87 ? -3.878 -15.082 188.089 1.00 64.13 87 ARG A N 1
ATOM 659 C CA . ARG A 1 87 ? -4.211 -14.596 189.419 1.00 29.38 87 ARG A CA 1
ATOM 660 C C . ARG A 1 87 ? -4.398 -15.743 190.408 1.00 42.08 87 ARG A C 1
ATOM 661 O O . ARG A 1 87 ? -4.693 -16.881 190.031 1.00 32.48 87 ARG A O 1
ATOM 669 N N . GLY A 1 88 ? -4.197 -15.432 191.688 1.00 44.00 88 GLY A N 1
ATOM 670 C CA . GLY A 1 88 ? -4.502 -16.353 192.763 1.00 47.20 88 GLY A CA 1
ATOM 671 C C . GLY A 1 88 ? -3.394 -17.292 193.191 1.00 48.40 88 GLY A C 1
ATOM 672 O O . GLY A 1 88 ? -3.653 -18.187 194.007 1.00 37.21 88 GLY A O 1
ATOM 673 N N . GLU A 1 89 ? -2.174 -17.137 192.663 1.00 46.77 89 GLU A N 1
ATOM 674 C CA . GLU A 1 89 ? -1.057 -18.003 193.044 1.00 47.51 89 GLU A CA 1
ATOM 675 C C . GLU A 1 89 ? 0.299 -17.310 192.928 1.00 50.41 89 GLU A C 1
ATOM 676 O O . GLU A 1 89 ? 1.014 -17.520 191.942 1.00 56.69 89 GLU A O 1
ATOM 682 N N . LYS A 1 90 ? 0.647 -16.472 193.910 1.00 47.45 90 LYS A N 1
ATOM 683 C CA . LYS A 1 90 ? 2.021 -16.028 194.150 1.00 46.37 90 LYS A CA 1
ATOM 684 C C . LYS A 1 90 ? 2.595 -14.998 193.181 1.00 39.21 90 LYS A C 1
ATOM 685 O O . LYS A 1 90 ? 3.714 -14.520 193.396 1.00 33.80 90 LYS A O 1
ATOM 691 N N . VAL A 1 91 ? 1.882 -14.664 192.103 1.00 32.42 91 VAL A N 1
ATOM 692 C CA . VAL A 1 91 ? 2.459 -13.740 191.128 1.00 35.55 91 VAL A CA 1
ATOM 693 C C . VAL A 1 91 ? 2.431 -12.344 191.741 1.00 35.57 91 VAL A C 1
ATOM 694 O O . VAL A 1 91 ? 3.402 -11.583 191.636 1.00 34.65 91 VAL A O 1
ATOM 698 N N . GLY A 1 92 ? 1.337 -11.997 192.419 1.00 34.42 92 GLY A N 1
ATOM 699 C CA . GLY A 1 92 ? 1.228 -10.667 192.993 1.00 38.43 92 GLY A CA 1
ATOM 700 C C . GLY A 1 92 ? 2.210 -10.424 194.124 1.00 43.98 92 GLY A C 1
ATOM 701 O O . GLY A 1 92 ? 2.860 -9.378 194.174 1.00 46.63 92 GLY A O 1
ATOM 702 N N . GLN A 1 93 ? 2.341 -11.391 195.041 1.00 47.86 93 GLN A N 1
ATOM 703 C CA . GLN A 1 93 ? 3.188 -11.187 196.217 1.00 52.63 93 GLN A CA 1
ATOM 704 C C . GLN A 1 93 ? 4.626 -10.868 195.838 1.00 51.98 93 GLN A C 1
ATOM 705 O O . GLN A 1 93 ? 5.331 -10.183 196.590 1.00 53.39 93 GLN A O 1
ATOM 711 N N . GLN A 1 94 ? 5.073 -11.345 194.677 1.00 52.08 94 GLN A N 1
ATOM 712 C CA . GLN A 1 94 ? 6.471 -11.250 194.277 1.00 54.68 94 GLN A CA 1
ATOM 713 C C . GLN A 1 94 ? 6.729 -10.145 193.262 1.00 48.79 94 GLN A C 1
ATOM 714 O O . GLN A 1 94 ? 7.885 -9.749 193.079 1.00 48.78 94 GLN A O 1
ATOM 720 N N . LEU A 1 95 ? 5.692 -9.685 192.563 1.00 37.96 95 LEU A N 1
ATOM 721 C CA . LEU A 1 95 ? 5.776 -8.453 191.790 1.00 36.54 95 LEU A CA 1
ATOM 722 C C . LEU A 1 95 ? 6.230 -7.309 192.681 1.00 35.45 95 LEU A C 1
ATOM 723 O O . LEU A 1 95 ? 7.275 -6.700 192.428 1.00 38.59 95 LEU A O 1
ATOM 728 N N . MET A 1 96 ? 5.444 -6.995 193.710 1.00 39.11 96 MET A N 1
ATOM 729 C CA . MET A 1 96 ? 5.913 -6.102 194.766 1.00 46.81 96 MET A CA 1
ATOM 730 C C . MET A 1 96 ? 6.807 -6.910 195.685 1.00 51.22 96 MET A C 1
ATOM 731 O O . MET A 1 96 ? 6.359 -7.493 196.677 1.00 53.31 96 MET A O 1
ATOM 736 N N . SER A 1 97 ? 8.075 -6.944 195.307 1.00 52.78 97 SER A N 1
ATOM 737 C CA . SER A 1 97 ? 9.173 -7.664 195.920 1.00 51.07 97 SER A CA 1
ATOM 738 C C . SER A 1 97 ? 10.358 -7.284 195.038 1.00 55.79 97 SER A C 1
ATOM 739 O O . SER A 1 97 ? 11.407 -6.910 195.563 1.00 61.80 97 SER A O 1
ATOM 742 N N . LYS A 1 98 ? 10.191 -7.381 193.699 1.00 54.04 98 LYS A N 1
ATOM 743 C CA . LYS A 1 98 ? 10.944 -6.535 192.760 1.00 50.25 98 LYS A CA 1
ATOM 744 C C . LYS A 1 98 ? 10.653 -5.068 192.995 1.00 46.80 98 LYS A C 1
ATOM 745 O O . LYS A 1 98 ? 11.560 -4.229 192.957 1.00 50.62 98 LYS A O 1
ATOM 751 N N . THR A 1 99 ? 9.381 -4.732 193.191 1.00 44.36 99 THR A N 1
ATOM 752 C CA . THR A 1 99 ? 8.997 -3.332 193.124 1.00 43.54 99 THR A CA 1
ATOM 753 C C . THR A 1 99 ? 9.455 -2.576 194.360 1.00 39.43 99 THR A C 1
ATOM 754 O O . THR A 1 99 ? 9.864 -1.414 194.259 1.00 33.86 99 THR A O 1
ATOM 758 N N . LEU A 1 100 ? 9.456 -3.234 195.516 1.00 31.26 100 LEU A N 1
ATOM 759 C CA . LEU A 1 100 ? 10.046 -2.632 196.702 1.00 32.66 100 LEU A CA 1
ATOM 760 C C . LEU A 1 100 ? 11.563 -2.777 196.718 1.00 49.06 100 LEU A C 1
ATOM 761 O O . LEU A 1 100 ? 12.256 -1.882 197.213 1.00 34.92 100 LEU A O 1
ATOM 766 N N . GLU A 1 101 ? 12.094 -3.887 196.191 1.00 48.17 101 GLU A N 1
ATOM 767 C CA . GLU A 1 101 ? 13.538 -4.000 195.996 1.00 50.11 101 GLU A CA 1
ATOM 768 C C . GLU A 1 101 ? 14.055 -2.922 195.053 1.00 56.61 101 GLU A C 1
ATOM 769 O O . GLU A 1 101 ? 15.199 -2.475 195.188 1.00 65.15 101 GLU A O 1
ATOM 775 N N . THR A 1 102 ? 13.225 -2.485 194.102 1.00 51.43 102 THR A N 1
ATOM 776 C CA . THR A 1 102 ? 13.639 -1.456 193.155 1.00 45.31 102 THR A CA 1
ATOM 777 C C . THR A 1 102 ? 13.682 -0.081 193.812 1.00 38.46 102 THR A C 1
ATOM 778 O O . THR A 1 102 ? 14.622 0.689 193.590 1.00 37.55 102 THR A O 1
ATOM 782 N N . CYS A 1 103 ? 12.666 0.248 194.613 1.00 39.19 103 CYS A N 1
ATOM 783 C CA . CYS A 1 103 ? 12.706 1.469 195.412 1.00 42.54 103 CYS A CA 1
ATOM 784 C C . CYS A 1 103 ? 13.933 1.483 196.314 1.00 46.90 103 CYS A C 1
ATOM 785 O O . CYS A 1 103 ? 14.759 2.401 196.263 1.00 49.34 103 CYS A O 1
ATOM 788 N N . THR A 1 104 ? 14.064 0.445 197.140 1.00 46.35 104 THR A N 1
ATOM 789 C CA . THR A 1 104 ? 15.133 0.344 198.125 1.00 50.73 104 THR A CA 1
ATOM 790 C C . THR A 1 104 ? 16.521 0.485 197.500 1.00 51.14 104 THR A C 1
ATOM 791 O O . THR A 1 104 ? 17.472 0.865 198.195 1.00 54.73 104 THR A O 1
ATOM 795 N N . HIS A 1 105 ? 16.646 0.235 196.194 1.00 48.09 105 HIS A N 1
ATOM 796 C CA . HIS A 1 105 ? 17.908 0.297 195.464 1.00 52.31 105 HIS A CA 1
ATOM 797 C C . HIS A 1 105 ? 18.211 1.705 194.950 1.00 54.34 105 HIS A C 1
ATOM 798 O O . HIS A 1 105 ? 19.323 2.208 195.136 1.00 58.39 105 HIS A O 1
ATOM 805 N N . HIS A 1 106 ? 17.238 2.356 194.308 1.00 51.65 106 HIS A N 1
ATOM 806 C CA . HIS A 1 106 ? 17.460 3.701 193.779 1.00 53.90 106 HIS A CA 1
ATOM 807 C C . HIS A 1 106 ? 17.328 4.762 194.861 1.00 55.55 106 HIS A C 1
ATOM 808 O O . HIS A 1 106 ? 18.126 5.707 194.909 1.00 58.98 106 HIS A O 1
ATOM 815 N N . TRP A 1 107 ? 16.325 4.628 195.728 1.00 54.62 107 TRP A N 1
ATOM 816 C CA . TRP A 1 107 ? 16.029 5.607 196.769 1.00 53.93 107 TRP A CA 1
ATOM 817 C C . TRP A 1 107 ? 16.139 4.764 198.030 1.00 57.64 107 TRP A C 1
ATOM 818 O O . TRP A 1 107 ? 15.177 4.092 198.436 1.00 56.68 107 TRP A O 1
ATOM 829 N N . PRO A 1 108 ? 17.315 4.734 198.643 1.00 60.06 108 PRO A N 1
ATOM 830 C CA . PRO A 1 108 ? 17.540 3.910 199.823 1.00 63.75 108 PRO A CA 1
ATOM 831 C C . PRO A 1 108 ? 17.063 4.746 201.000 1.00 77.26 108 PRO A C 1
ATOM 832 O O . PRO A 1 108 ? 17.315 5.931 200.982 1.00 83.28 108 PRO A O 1
ATOM 836 N N . ASP A 1 109 ? 16.394 4.170 201.994 1.00 78.63 109 ASP A N 1
ATOM 837 C CA . ASP A 1 109 ? 15.828 4.971 203.094 1.00 86.11 109 ASP A CA 1
ATOM 838 C C . ASP A 1 109 ? 14.914 6.133 202.774 1.00 82.63 109 ASP A C 1
ATOM 839 O O . ASP A 1 109 ? 15.155 7.266 203.173 1.00 83.08 109 ASP A O 1
ATOM 844 N N . LYS A 1 110 ? 13.877 5.774 202.031 1.00 79.11 110 LYS A N 1
ATOM 845 C CA . LYS A 1 110 ? 12.913 6.656 201.417 1.00 68.40 110 LYS A CA 1
ATOM 846 C C . LYS A 1 110 ? 11.626 5.857 201.401 1.00 60.52 110 LYS A C 1
ATOM 847 O O . LYS A 1 110 ? 11.622 4.713 201.029 1.00 59.28 110 LYS A O 1
ATOM 853 N N . PRO A 1 111 ? 10.540 6.475 201.798 1.00 54.65 111 PRO A N 1
ATOM 854 C CA . PRO A 1 111 ? 9.316 5.798 202.234 1.00 53.03 111 PRO A CA 1
ATOM 855 C C . PRO A 1 111 ? 8.393 5.517 201.061 1.00 47.53 111 PRO A C 1
ATOM 856 O O . PRO A 1 111 ? 8.076 6.425 200.293 1.00 34.37 111 PRO A O 1
ATOM 860 N N . VAL A 1 112 ? 7.970 4.266 200.926 1.00 42.41 112 VAL A N 1
ATOM 861 C CA . VAL A 1 112 ? 7.104 3.883 199.821 1.00 39.32 112 VAL A CA 1
ATOM 862 C C . VAL A 1 112 ? 5.675 4.222 200.206 1.00 40.93 112 VAL A C 1
ATOM 863 O O . VAL A 1 112 ? 5.196 3.813 201.270 1.00 43.41 112 VAL A O 1
ATOM 867 N N . TYR A 1 113 ? 4.996 4.985 199.358 1.00 37.99 113 TYR A N 1
ATOM 868 C CA . TYR A 1 113 ? 3.561 5.186 199.476 1.00 41.14 113 TYR A CA 1
ATOM 869 C C . TYR A 1 113 ? 2.856 4.352 198.417 1.00 40.08 113 TYR A C 1
ATOM 870 O O . TYR A 1 113 ? 3.338 4.233 197.286 1.00 39.04 113 TYR A O 1
ATOM 879 N N . LEU A 1 114 ? 1.712 3.783 198.784 1.00 38.49 114 LEU A N 1
ATOM 880 C CA . LEU A 1 114 ? 0.929 2.967 197.865 1.00 43.64 114 LEU A CA 1
ATOM 881 C C . LEU A 1 114 ? -0.528 3.380 197.970 1.00 38.44 114 LEU A C 1
ATOM 882 O O . LEU A 1 114 ? -1.136 3.252 199.037 1.00 40.05 114 LEU A O 1
ATOM 887 N N . GLY A 1 115 ? -1.082 3.881 196.872 1.00 39.27 115 GLY A N 1
ATOM 888 C CA . GLY A 1 115 ? -2.503 4.137 196.822 1.00 49.85 115 GLY A CA 1
ATOM 889 C C . GLY A 1 115 ? -3.235 2.832 196.633 1.00 60.57 115 GLY A C 1
ATOM 890 O O . GLY A 1 115 ? -3.000 2.107 195.659 1.00 62.08 115 GLY A O 1
ATOM 891 N N . ALA A 1 116 ? -4.134 2.475 197.527 1.00 67.16 116 ALA A N 1
ATOM 892 C CA . ALA A 1 116 ? -4.777 1.188 197.346 1.00 72.24 116 ALA A CA 1
ATOM 893 C C . ALA A 1 116 ? -6.229 1.403 197.665 1.00 75.48 116 ALA A C 1
ATOM 894 O O . ALA A 1 116 ? -6.703 2.514 197.626 1.00 79.75 116 ALA A O 1
ATOM 896 N N . GLN A 1 117 ? -6.934 0.322 197.982 1.00 73.74 117 GLN A N 1
ATOM 897 C CA . GLN A 1 117 ? -8.354 0.403 198.307 1.00 68.92 117 GLN A CA 1
ATOM 898 C C . GLN A 1 117 ? -8.632 0.004 199.753 1.00 60.53 117 GLN A C 1
ATOM 899 O O . GLN A 1 117 ? -8.577 0.836 200.658 1.00 59.06 117 GLN A O 1
ATOM 905 N N . ALA A 1 118 ? -8.931 -1.274 199.962 1.00 53.54 118 ALA A N 1
ATOM 906 C CA . ALA A 1 118 ? -9.219 -1.785 201.296 1.00 51.16 118 ALA A CA 1
ATOM 907 C C . ALA A 1 118 ? -9.324 -3.307 201.290 1.00 53.97 118 ALA A C 1
ATOM 908 O O . ALA A 1 118 ? -8.681 -3.986 202.089 1.00 60.64 118 ALA A O 1
ATOM 910 N N . HIS A 1 119 ? -10.138 -3.835 200.382 1.00 49.11 119 HIS A N 1
ATOM 911 C CA . HIS A 1 119 ? -10.325 -5.276 200.267 1.00 51.30 119 HIS A CA 1
ATOM 912 C C . HIS A 1 119 ? -8.989 -6.009 200.315 1.00 43.63 119 HIS A C 1
ATOM 913 O O . HIS A 1 119 ? -8.847 -7.016 201.008 1.00 37.99 119 HIS A O 1
ATOM 920 N N . LEU A 1 120 ? -8.012 -5.496 199.574 1.00 48.24 120 LEU A N 1
ATOM 921 C CA . LEU A 1 120 ? -6.690 -6.096 199.533 1.00 51.67 120 LEU A CA 1
ATOM 922 C C . LEU A 1 120 ? -5.782 -5.530 200.624 1.00 54.90 120 LEU A C 1
ATOM 923 O O . LEU A 1 120 ? -4.572 -5.751 200.595 1.00 58.48 120 LEU A O 1
ATOM 928 N N . GLN A 1 121 ? -6.351 -4.802 201.586 1.00 52.13 121 GLN A N 1
ATOM 929 C CA . GLN A 1 121 ? -5.522 -4.247 202.651 1.00 48.78 121 GLN A CA 1
ATOM 930 C C . GLN A 1 121 ? -4.535 -5.244 203.256 1.00 50.98 121 GLN A C 1
ATOM 931 O O . GLN A 1 121 ? -3.352 -4.967 203.341 1.00 50.28 121 GLN A O 1
ATOM 937 N N . ASN A 1 122 ? -5.025 -6.391 203.708 1.00 49.84 122 ASN A N 1
ATOM 938 C CA . ASN A 1 122 ? -4.136 -7.367 204.326 1.00 52.23 122 ASN A CA 1
ATOM 939 C C . ASN A 1 122 ? -3.056 -7.847 203.359 1.00 52.25 122 ASN A C 1
ATOM 940 O O . ASN A 1 122 ? -1.964 -8.225 203.796 1.00 55.18 122 ASN A O 1
ATOM 945 N N . PHE A 1 123 ? -3.336 -7.853 202.052 1.00 46.91 123 PHE A N 1
ATOM 946 C CA . PHE A 1 123 ? -2.315 -8.260 201.090 1.00 46.16 123 PHE A CA 1
ATOM 947 C C . PHE A 1 123 ? -1.115 -7.329 201.157 1.00 47.95 123 PHE A C 1
ATOM 948 O O . PHE A 1 123 ? -0.017 -7.740 201.552 1.00 51.78 123 PHE A O 1
ATOM 956 N N . TYR A 1 124 ? -1.301 -6.058 200.788 1.00 42.48 124 TYR A N 1
ATOM 957 C CA . TYR A 1 124 ? -0.216 -5.087 200.884 1.00 40.09 124 TYR A CA 1
ATOM 958 C C . TYR A 1 124 ? 0.351 -5.006 202.295 1.00 44.08 124 TYR A C 1
ATOM 959 O O . TYR A 1 124 ? 1.548 -4.748 202.469 1.00 44.00 124 TYR A O 1
ATOM 968 N N . GLN A 1 125 ? -0.493 -5.203 203.310 1.00 48.04 125 GLN A N 1
ATOM 969 C CA . GLN A 1 125 ? -0.020 -5.182 204.689 1.00 47.86 125 GLN A CA 1
ATOM 970 C C . GLN A 1 125 ? 0.991 -6.289 204.958 1.00 42.43 125 GLN A C 1
ATOM 971 O O . GLN A 1 125 ? 1.810 -6.155 205.873 1.00 40.32 125 GLN A O 1
ATOM 977 N N . SER A 1 126 ? 0.965 -7.364 204.168 1.00 38.51 126 SER A N 1
ATOM 978 C CA . SER A 1 126 ? 1.899 -8.472 204.333 1.00 47.24 126 SER A CA 1
ATOM 979 C C . SER A 1 126 ? 3.320 -8.120 203.918 1.00 45.69 126 SER A C 1
ATOM 980 O O . SER A 1 126 ? 4.228 -8.928 204.147 1.00 40.61 126 SER A O 1
ATOM 983 N N . PHE A 1 127 ? 3.534 -6.950 203.318 1.00 41.80 127 PHE A N 1
ATOM 984 C CA . PHE A 1 127 ? 4.856 -6.531 202.878 1.00 40.10 127 PHE A CA 1
ATOM 985 C C . PHE A 1 127 ? 5.413 -5.362 203.680 1.00 44.33 127 PHE A C 1
ATOM 986 O O . PHE A 1 127 ? 6.523 -4.906 203.386 1.00 50.60 127 PHE A O 1
ATOM 994 N N . GLY A 1 128 ? 4.682 -4.863 204.680 1.00 42.23 128 GLY A N 1
ATOM 995 C CA . GLY A 1 128 ? 5.135 -3.759 205.507 1.00 43.98 128 GLY A CA 1
ATOM 996 C C . GLY A 1 128 ? 4.298 -2.501 205.412 1.00 47.57 128 GLY A C 1
ATOM 997 O O . GLY A 1 128 ? 4.608 -1.519 206.101 1.00 49.64 128 GLY A O 1
ATOM 998 N N . PHE A 1 129 ? 3.246 -2.496 204.599 1.00 45.32 129 PHE A N 1
ATOM 999 C CA . PHE A 1 129 ? 2.440 -1.302 204.410 1.00 45.36 129 PHE A CA 1
ATOM 1000 C C . PHE A 1 129 ? 1.457 -1.108 205.560 1.00 53.16 129 PHE A C 1
ATOM 1001 O O . PHE A 1 129 ? 0.970 -2.069 206.164 1.00 55.65 129 PHE A O 1
ATOM 1009 N N . ILE A 1 130 ? 1.166 0.158 205.850 1.00 52.81 130 ILE A N 1
ATOM 1010 C CA . ILE A 1 130 ? 0.377 0.561 207.014 1.00 51.08 130 ILE A CA 1
ATOM 1011 C C . ILE A 1 130 ? -0.670 1.594 206.605 1.00 48.98 130 ILE A C 1
ATOM 1012 O O . ILE A 1 130 ? -0.344 2.543 205.879 1.00 45.64 130 ILE A O 1
ATOM 1017 N N . PRO A 1 131 ? -1.922 1.456 207.040 1.00 52.17 131 PRO A N 1
ATOM 1018 C CA . PRO A 1 131 ? -2.918 2.505 206.790 1.00 53.62 131 PRO A CA 1
ATOM 1019 C C . PRO A 1 131 ? -2.444 3.871 207.268 1.00 58.70 131 PRO A C 1
ATOM 1020 O O . PRO A 1 131 ? -1.904 4.016 208.368 1.00 63.26 131 PRO A O 1
ATOM 1024 N N . VAL A 1 132 ? -2.650 4.880 206.421 1.00 55.17 132 VAL A N 1
ATOM 1025 C CA . VAL A 1 132 ? -2.236 6.252 206.702 1.00 49.99 132 VAL A CA 1
ATOM 1026 C C . VAL A 1 132 ? -3.473 7.123 206.508 1.00 46.57 132 VAL A C 1
ATOM 1027 O O . VAL A 1 132 ? -3.559 8.252 207.007 1.00 51.88 132 VAL A O 1
ATOM 1031 N N . THR A 1 133 ? -4.467 6.567 205.837 1.00 37.65 133 THR A N 1
ATOM 1032 C CA . THR A 1 133 ? -5.627 7.301 205.363 1.00 39.62 133 THR A CA 1
ATOM 1033 C C . THR A 1 133 ? -6.900 6.770 206.026 1.00 43.99 133 THR A C 1
ATOM 1034 O O . THR A 1 133 ? -6.875 5.736 206.698 1.00 47.49 133 THR A O 1
ATOM 1038 N N . GLU A 1 134 ? -8.003 7.522 205.909 1.00 47.91 134 GLU A N 1
ATOM 1039 C CA . GLU A 1 134 ? -9.343 6.989 206.160 1.00 50.19 134 GLU A CA 1
ATOM 1040 C C . GLU A 1 134 ? -9.978 6.496 204.858 1.00 45.07 134 GLU A C 1
ATOM 1041 O O . GLU A 1 134 ? -9.631 6.933 203.770 1.00 35.87 134 GLU A O 1
ATOM 1047 N N . VAL A 1 135 ? -10.937 5.616 204.952 1.00 43.46 135 VAL A N 1
ATOM 1048 C CA . VAL A 1 135 ? -11.461 5.028 203.724 1.00 44.09 135 VAL A CA 1
ATOM 1049 C C . VAL A 1 135 ? -12.340 6.041 203.000 1.00 46.35 135 VAL A C 1
ATOM 1050 O O . VAL A 1 135 ? -13.142 6.755 203.615 1.00 48.49 135 VAL A O 1
ATOM 1054 N N . TYR A 1 136 ? -12.147 6.127 201.682 1.00 49.30 136 TYR A N 1
ATOM 1055 C CA . TYR A 1 136 ? -12.917 6.999 200.806 1.00 54.01 136 TYR A CA 1
ATOM 1056 C C . TYR A 1 136 ? -13.047 6.326 199.449 1.00 53.88 136 TYR A C 1
ATOM 1057 O O . TYR A 1 136 ? -12.261 5.442 199.099 1.00 52.47 136 TYR A O 1
ATOM 1066 N N . GLU A 1 137 ? -14.048 6.759 198.685 1.00 56.84 137 GLU A N 1
ATOM 1067 C CA . GLU A 1 137 ? -14.332 6.191 197.373 1.00 61.13 137 GLU A CA 1
ATOM 1068 C C . GLU A 1 137 ? -13.586 6.949 196.281 1.00 68.98 137 GLU A C 1
ATOM 1069 O O . GLU A 1 137 ? -13.417 8.169 196.358 1.00 70.03 137 GLU A O 1
ATOM 1075 N N . GLU A 1 138 ? -13.145 6.213 195.260 1.00 78.74 138 GLU A N 1
ATOM 1076 C CA . GLU A 1 138 ? -12.398 6.793 194.150 1.00 81.04 138 GLU A CA 1
ATOM 1077 C C . GLU A 1 138 ? -12.826 5.899 192.991 1.00 78.02 138 GLU A C 1
ATOM 1078 O O . GLU A 1 138 ? -13.719 5.058 193.150 1.00 80.83 138 GLU A O 1
ATOM 1084 N N . ASP A 1 139 ? -12.158 6.027 191.867 1.00 73.48 139 ASP A N 1
ATOM 1085 C CA . ASP A 1 139 ? -12.467 5.232 190.709 1.00 70.84 139 ASP A CA 1
ATOM 1086 C C . ASP A 1 139 ? -11.237 4.545 190.159 1.00 63.29 139 ASP A C 1
ATOM 1087 O O . ASP A 1 139 ? -10.133 4.970 190.391 1.00 59.80 139 ASP A O 1
ATOM 1092 N N . ILE A 1 141 ? -15.755 0.941 195.246 1.00 66.52 141 ILE A N 1
ATOM 1093 C CA . ILE A 1 141 ? -14.445 1.573 195.150 1.00 58.91 141 ILE A CA 1
ATOM 1094 C C . ILE A 1 141 ? -13.958 2.188 196.474 1.00 53.56 141 ILE A C 1
ATOM 1095 O O . ILE A 1 141 ? -13.577 3.355 196.498 1.00 53.48 141 ILE A O 1
ATOM 1100 N N . PRO A 1 142 ? -13.832 1.369 197.481 1.00 47.90 142 PRO A N 1
ATOM 1101 C CA . PRO A 1 142 ? -13.299 1.776 198.767 1.00 47.52 142 PRO A CA 1
ATOM 1102 C C . PRO A 1 142 ? -11.823 1.910 198.729 1.00 47.66 142 PRO A C 1
ATOM 1103 O O . PRO A 1 142 ? -11.193 0.979 198.333 1.00 47.99 142 PRO A O 1
ATOM 1107 N N . HIS A 1 143 ? -11.282 3.033 199.178 1.00 46.17 143 HIS A N 1
ATOM 1108 C CA . HIS A 1 143 ? -9.853 3.300 199.107 1.00 46.34 143 HIS A CA 1
ATOM 1109 C C . HIS A 1 143 ? -9.119 3.551 200.421 1.00 46.65 143 HIS A C 1
ATOM 1110 O O . HIS A 1 143 ? -9.698 3.681 201.458 1.00 47.76 143 HIS A O 1
ATOM 1117 N N . ILE A 1 144 ? -7.814 3.638 200.340 1.00 43.27 144 ILE A N 1
ATOM 1118 C CA . ILE A 1 144 ? -7.006 3.929 201.488 1.00 31.82 144 ILE A CA 1
ATOM 1119 C C . ILE A 1 144 ? -5.623 4.102 200.927 1.00 42.52 144 ILE A C 1
ATOM 1120 O O . ILE A 1 144 ? -5.259 3.535 199.920 1.00 36.43 144 ILE A O 1
ATOM 1125 N N . GLY A 1 145 ? -4.835 4.925 201.611 1.00 31.40 145 GLY A N 1
ATOM 1126 C CA . GLY A 1 145 ? -3.456 5.167 201.231 1.00 37.88 145 GLY A CA 1
ATOM 1127 C C . GLY A 1 145 ? -2.512 4.623 202.284 1.00 41.66 145 GLY A C 1
ATOM 1128 O O . GLY A 1 145 ? -2.474 5.118 203.410 1.00 47.83 145 GLY A O 1
ATOM 1129 N N . MET A 1 146 ? -1.753 3.595 201.920 1.00 40.86 146 MET A N 1
ATOM 1130 C CA . MET A 1 146 ? -0.874 2.929 202.867 1.00 43.91 146 MET A CA 1
ATOM 1131 C C . MET A 1 146 ? 0.555 3.424 202.660 1.00 42.67 146 MET A C 1
ATOM 1132 O O . MET A 1 146 ? 0.832 4.239 201.777 1.00 43.23 146 MET A O 1
ATOM 1137 N N . ALA A 1 147 ? 1.472 2.935 203.487 1.00 34.63 147 ALA A N 1
ATOM 1138 C CA . ALA A 1 147 ? 2.837 3.432 203.417 1.00 35.00 147 ALA A CA 1
ATOM 1139 C C . ALA A 1 147 ? 3.752 2.443 204.118 1.00 36.30 147 ALA A C 1
ATOM 1140 O O . ALA A 1 147 ? 3.322 1.716 205.016 1.00 37.35 147 ALA A O 1
ATOM 1142 N N . ARG A 1 148 ? 4.986 2.378 203.669 1.00 42.84 148 ARG A N 1
ATOM 1143 C CA . ARG A 1 148 ? 5.961 1.418 204.117 1.00 43.78 148 ARG A CA 1
ATOM 1144 C C . ARG A 1 148 ? 7.301 2.054 204.414 1.00 52.19 148 ARG A C 1
ATOM 1145 O O . ARG A 1 148 ? 8.043 2.354 203.508 1.00 52.09 148 ARG A O 1
ATOM 1153 N N . GLU A 1 149 ? 7.592 2.199 205.710 1.00 58.41 149 GLU A N 1
ATOM 1154 C CA . GLU A 1 149 ? 8.888 2.589 206.257 1.00 59.98 149 GLU A CA 1
ATOM 1155 C C . GLU A 1 149 ? 8.989 4.079 206.505 1.00 64.02 149 GLU A C 1
ATOM 1156 O O . GLU A 1 149 ? 8.019 4.721 206.883 1.00 66.47 149 GLU A O 1
ATOM 1162 N N . MET B 1 1 ? -2.084 26.717 162.225 1.00 49.58 1 MET B N 1
ATOM 1163 C CA . MET B 1 1 ? -0.922 26.157 161.551 1.00 46.29 1 MET B CA 1
ATOM 1164 C C . MET B 1 1 ? -0.595 24.782 162.118 1.00 49.13 1 MET B C 1
ATOM 1165 O O . MET B 1 1 ? 0.454 24.570 162.727 1.00 51.42 1 MET B O 1
ATOM 1170 N N . ILE B 1 2 ? -1.519 23.851 161.907 1.00 47.10 2 ILE B N 1
ATOM 1171 C CA . ILE B 1 2 ? -1.371 22.484 162.392 1.00 42.46 2 ILE B CA 1
ATOM 1172 C C . ILE B 1 2 ? -0.470 21.716 161.437 1.00 33.73 2 ILE B C 1
ATOM 1173 O O . ILE B 1 2 ? -0.715 21.686 160.224 1.00 26.90 2 ILE B O 1
ATOM 1178 N N . GLU B 1 3 ? 0.578 21.099 161.976 1.00 35.65 3 GLU B N 1
ATOM 1179 C CA . GLU B 1 3 ? 1.422 20.208 161.193 1.00 35.66 3 GLU B CA 1
ATOM 1180 C C . GLU B 1 3 ? 0.822 18.809 161.234 1.00 34.13 3 GLU B C 1
ATOM 1181 O O . GLU B 1 3 ? 0.366 18.351 162.287 1.00 28.23 3 GLU B O 1
ATOM 1187 N N . TRP B 1 4 ? 0.791 18.151 160.083 1.00 38.53 4 TRP B N 1
ATOM 1188 C CA . TRP B 1 4 ? 0.252 16.807 159.975 1.00 36.68 4 TRP B CA 1
ATOM 1189 C C . TRP B 1 4 ? 1.378 15.815 159.722 1.00 35.17 4 TRP B C 1
ATOM 1190 O O . TRP B 1 4 ? 2.358 16.118 159.033 1.00 33.57 4 TRP B O 1
ATOM 1201 N N . GLN B 1 5 ? 1.236 14.630 160.308 1.00 33.00 5 GLN B N 1
ATOM 1202 C CA . GLN B 1 5 ? 2.178 13.539 160.110 1.00 34.57 5 GLN B CA 1
ATOM 1203 C C . GLN B 1 5 ? 1.408 12.297 159.694 1.00 35.16 5 GLN B C 1
ATOM 1204 O O . GLN B 1 5 ? 0.432 11.920 160.349 1.00 34.65 5 GLN B O 1
ATOM 1210 N N . ASP B 1 6 ? 1.836 11.681 158.595 1.00 34.19 6 ASP B N 1
ATOM 1211 C CA . ASP B 1 6 ? 1.227 10.472 158.051 1.00 27.79 6 ASP B CA 1
ATOM 1212 C C . ASP B 1 6 ? 2.208 9.340 158.340 1.00 30.29 6 ASP B C 1
ATOM 1213 O O . ASP B 1 6 ? 3.090 9.029 157.543 1.00 33.85 6 ASP B O 1
ATOM 1218 N N . LEU B 1 7 ? 2.036 8.715 159.497 1.00 33.77 7 LEU B N 1
ATOM 1219 C CA . LEU B 1 7 ? 3.021 7.784 160.031 1.00 28.37 7 LEU B CA 1
ATOM 1220 C C . LEU B 1 7 ? 2.577 6.351 159.784 1.00 26.31 7 LEU B C 1
ATOM 1221 O O . LEU B 1 7 ? 1.500 5.947 160.234 1.00 27.56 7 LEU B O 1
ATOM 1226 N N . HIS B 1 8 ? 3.404 5.588 159.071 1.00 29.02 8 HIS B N 1
ATOM 1227 C CA . HIS B 1 8 ? 3.325 4.144 159.203 1.00 26.75 8 HIS B CA 1
ATOM 1228 C C . HIS B 1 8 ? 3.670 3.786 160.641 1.00 15.48 8 HIS B C 1
ATOM 1229 O O . HIS B 1 8 ? 4.437 4.487 161.307 1.00 25.61 8 HIS B O 1
ATOM 1236 N N . HIS B 1 9 ? 3.080 2.701 161.138 1.00 15.15 9 HIS B N 1
ATOM 1237 C CA . HIS B 1 9 ? 3.219 2.392 162.557 1.00 36.26 9 HIS B CA 1
ATOM 1238 C C . HIS B 1 9 ? 4.669 2.147 162.959 1.00 36.88 9 HIS B C 1
ATOM 1239 O O . HIS B 1 9 ? 5.007 2.301 164.139 1.00 34.43 9 HIS B O 1
ATOM 1246 N N . SER B 1 10 ? 5.533 1.782 162.008 1.00 38.36 10 SER B N 1
ATOM 1247 C CA . SER B 1 10 ? 6.939 1.550 162.324 1.00 30.07 10 SER B CA 1
ATOM 1248 C C . SER B 1 10 ? 7.687 2.843 162.622 1.00 28.10 10 SER B C 1
ATOM 1249 O O . SER B 1 10 ? 8.711 2.807 163.312 1.00 30.11 10 SER B O 1
ATOM 1252 N N . GLU B 1 11 ? 7.198 3.977 162.125 1.00 28.28 11 GLU B N 1
ATOM 1253 C CA . GLU B 1 11 ? 7.844 5.265 162.343 1.00 17.71 11 GLU B CA 1
ATOM 1254 C C . GLU B 1 11 ? 7.465 5.902 163.673 1.00 37.58 11 GLU B C 1
ATOM 1255 O O . GLU B 1 11 ? 8.104 6.881 164.076 1.00 41.62 11 GLU B O 1
ATOM 1261 N N . LEU B 1 12 ? 6.436 5.385 164.344 1.00 35.75 12 LEU B N 1
ATOM 1262 C CA . LEU B 1 12 ? 5.988 5.939 165.616 1.00 32.22 12 LEU B CA 1
ATOM 1263 C C . LEU B 1 12 ? 7.096 5.836 166.654 1.00 28.33 12 LEU B C 1
ATOM 1264 O O . LEU B 1 12 ? 7.605 4.742 166.919 1.00 27.77 12 LEU B O 1
ATOM 1269 N N . SER B 1 13 ? 7.471 6.969 167.242 1.00 29.30 13 SER B N 1
ATOM 1270 C CA . SER B 1 13 ? 8.349 6.928 168.399 1.00 36.03 13 SER B CA 1
ATOM 1271 C C . SER B 1 13 ? 7.522 6.636 169.648 1.00 40.00 13 SER B C 1
ATOM 1272 O O . SER B 1 13 ? 6.292 6.532 169.604 1.00 38.64 13 SER B O 1
ATOM 1275 N N . VAL B 1 14 ? 8.207 6.507 170.784 1.00 39.38 14 VAL B N 1
ATOM 1276 C CA . VAL B 1 14 ? 7.519 6.194 172.033 1.00 31.13 14 VAL B CA 1
ATOM 1277 C C . VAL B 1 14 ? 6.587 7.334 172.437 1.00 28.13 14 VAL B C 1
ATOM 1278 O O . VAL B 1 14 ? 5.453 7.100 172.875 1.00 32.10 14 VAL B O 1
ATOM 1282 N N . SER B 1 15 ? 7.032 8.584 172.271 1.00 25.42 15 SER B N 1
ATOM 1283 C CA . SER B 1 15 ? 6.198 9.718 172.658 1.00 26.49 15 SER B CA 1
ATOM 1284 C C . SER B 1 15 ? 5.071 9.967 171.663 1.00 27.62 15 SER B C 1
ATOM 1285 O O . SER B 1 15 ? 4.029 10.518 172.037 1.00 28.14 15 SER B O 1
ATOM 1288 N N . GLN B 1 16 ? 5.258 9.581 170.399 1.00 25.72 16 GLN B N 1
ATOM 1289 C CA . GLN B 1 16 ? 4.171 9.699 169.432 1.00 24.44 16 GLN B CA 1
ATOM 1290 C C . GLN B 1 16 ? 3.067 8.688 169.718 1.00 24.43 16 GLN B C 1
ATOM 1291 O O . GLN B 1 16 ? 1.878 9.007 169.600 1.00 25.16 16 GLN B O 1
ATOM 1297 N N . LEU B 1 17 ? 3.441 7.462 170.096 1.00 21.58 17 LEU B N 1
ATOM 1298 C CA . LEU B 1 17 ? 2.443 6.466 170.473 1.00 22.99 17 LEU B CA 1
ATOM 1299 C C . LEU B 1 17 ? 1.709 6.881 171.740 1.00 26.62 17 LEU B C 1
ATOM 1300 O O . LEU B 1 17 ? 0.480 6.768 171.826 1.00 26.65 17 LEU B O 1
ATOM 1305 N N . TYR B 1 18 ? 2.452 7.362 172.740 1.00 30.54 18 TYR B N 1
ATOM 1306 C CA . TYR B 1 18 ? 1.828 7.779 173.990 1.00 31.11 18 TYR B CA 1
ATOM 1307 C C . TYR B 1 18 ? 0.790 8.867 173.762 1.00 32.07 18 TYR B C 1
ATOM 1308 O O . TYR B 1 18 ? -0.272 8.867 174.396 1.00 31.08 18 TYR B O 1
ATOM 1317 N N . ALA B 1 19 ? 1.081 9.803 172.856 1.00 33.28 19 ALA B N 1
ATOM 1318 C CA . ALA B 1 19 ? 0.211 10.958 172.669 1.00 31.56 19 ALA B CA 1
ATOM 1319 C C . ALA B 1 19 ? -1.126 10.575 172.044 1.00 23.26 19 ALA B C 1
ATOM 1320 O O . ALA B 1 19 ? -2.152 11.186 172.367 1.00 15.36 19 ALA B O 1
ATOM 1322 N N . LEU B 1 20 ? -1.146 9.574 171.162 1.00 21.18 20 LEU B N 1
ATOM 1323 C CA . LEU B 1 20 ? -2.379 9.271 170.446 1.00 22.21 20 LEU B CA 1
ATOM 1324 C C . LEU B 1 20 ? -3.283 8.305 171.198 1.00 22.26 20 LEU B C 1
ATOM 1325 O O . LEU B 1 20 ? -4.509 8.397 171.070 1.00 15.41 20 LEU B O 1
ATOM 1330 N N . LEU B 1 21 ? -2.718 7.386 171.984 1.00 24.16 21 LEU B N 1
ATOM 1331 C CA . LEU B 1 21 ? -3.561 6.564 172.846 1.00 26.22 21 LEU B CA 1
ATOM 1332 C C . LEU B 1 21 ? -4.126 7.386 174.000 1.00 23.75 21 LEU B C 1
ATOM 1333 O O . LEU B 1 21 ? -5.273 7.181 174.415 1.00 26.61 21 LEU B O 1
ATOM 1338 N N . GLN B 1 22 ? -3.331 8.322 174.525 1.00 16.34 22 GLN B N 1
ATOM 1339 C CA . GLN B 1 22 ? -3.802 9.192 175.598 1.00 16.28 22 GLN B CA 1
ATOM 1340 C C . GLN B 1 22 ? -4.939 10.083 175.125 1.00 18.03 22 GLN B C 1
ATOM 1341 O O . GLN B 1 22 ? -5.892 10.341 175.870 1.00 22.60 22 GLN B O 1
ATOM 1347 N N . LEU B 1 23 ? -4.853 10.568 173.888 1.00 22.55 23 LEU B N 1
ATOM 1348 C CA . LEU B 1 23 ? -5.929 11.363 173.312 1.00 24.06 23 LEU B CA 1
ATOM 1349 C C . LEU B 1 23 ? -7.118 10.493 172.921 1.00 23.70 23 LEU B C 1
ATOM 1350 O O . LEU B 1 23 ? -8.270 10.923 173.059 1.00 17.75 23 LEU B O 1
ATOM 1355 N N . ARG B 1 24 ? -6.862 9.265 172.462 1.00 24.61 24 ARG B N 1
ATOM 1356 C CA . ARG B 1 24 ? -7.951 8.331 172.195 1.00 23.66 24 ARG B CA 1
ATOM 1357 C C . ARG B 1 24 ? -8.673 7.957 173.481 1.00 28.72 24 ARG B C 1
ATOM 1358 O O . ARG B 1 24 ? -9.909 7.916 173.524 1.00 30.63 24 ARG B O 1
ATOM 1366 N N . CYS B 1 25 ? -7.913 7.670 174.539 1.00 30.46 25 CYS B N 1
ATOM 1367 C CA . CYS B 1 25 ? -8.513 7.401 175.840 1.00 29.80 25 CYS B CA 1
ATOM 1368 C C . CYS B 1 25 ? -9.341 8.590 176.314 1.00 28.59 25 CYS B C 1
ATOM 1369 O O . CYS B 1 25 ? -10.472 8.430 176.788 1.00 27.88 25 CYS B O 1
ATOM 1372 N N . ALA B 1 26 ? -8.792 9.799 176.165 1.00 26.63 26 ALA B N 1
ATOM 1373 C CA . ALA B 1 26 ? -9.464 10.997 176.658 1.00 27.32 26 ALA B CA 1
ATOM 1374 C C . ALA B 1 26 ? -10.798 11.239 175.961 1.00 27.08 26 ALA B C 1
ATOM 1375 O O . ALA B 1 26 ? -11.690 11.876 176.532 1.00 14.80 26 ALA B O 1
ATOM 1377 N N . VAL B 1 27 ? -10.960 10.738 174.740 1.00 25.64 27 VAL B N 1
ATOM 1378 C CA . VAL B 1 27 ? -12.158 11.026 173.960 1.00 25.23 27 VAL B CA 1
ATOM 1379 C C . VAL B 1 27 ? -13.144 9.867 173.896 1.00 24.76 27 VAL B C 1
ATOM 1380 O O . VAL B 1 27 ? -14.352 10.055 174.087 1.00 18.66 27 VAL B O 1
ATOM 1384 N N . PHE B 1 28 ? -12.641 8.662 173.618 1.00 30.39 28 PHE B N 1
ATOM 1385 C CA . PHE B 1 28 ? -13.522 7.525 173.381 1.00 38.30 28 PHE B CA 1
ATOM 1386 C C . PHE B 1 28 ? -13.763 6.764 174.679 1.00 37.20 28 PHE B C 1
ATOM 1387 O O . PHE B 1 28 ? -14.774 6.062 174.783 1.00 35.03 28 PHE B O 1
ATOM 1395 N N . VAL B 1 29 ? -12.876 6.872 175.658 1.00 36.04 29 VAL B N 1
ATOM 1396 C CA . VAL B 1 29 ? -13.056 6.210 176.943 1.00 31.69 29 VAL B CA 1
ATOM 1397 C C . VAL B 1 29 ? -13.624 7.162 177.986 1.00 31.38 29 VAL B C 1
ATOM 1398 O O . VAL B 1 29 ? -14.678 6.902 178.567 1.00 22.82 29 VAL B O 1
ATOM 1402 N N . VAL B 1 30 ? -12.940 8.283 178.220 1.00 34.16 30 VAL B N 1
ATOM 1403 C CA . VAL B 1 30 ? -13.259 9.186 179.320 1.00 28.26 30 VAL B CA 1
ATOM 1404 C C . VAL B 1 30 ? -14.462 10.089 179.081 1.00 30.55 30 VAL B C 1
ATOM 1405 O O . VAL B 1 30 ? -15.414 10.1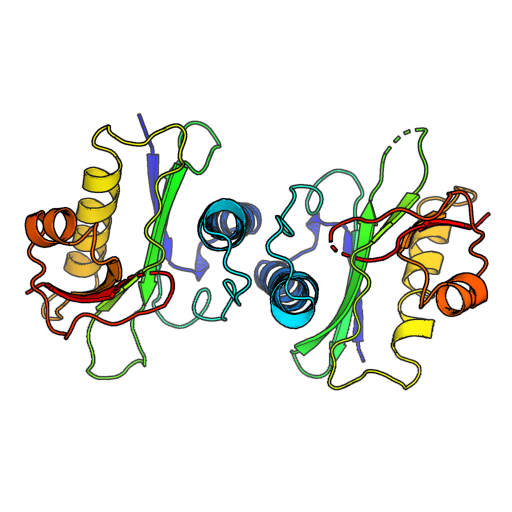02 179.870 1.00 34.42 30 VAL B O 1
ATOM 1409 N N . GLU B 1 31 ? -14.420 10.852 177.986 1.00 28.83 31 GLU B N 1
ATOM 1410 C CA . GLU B 1 31 ? -15.420 11.889 177.757 1.00 29.51 31 GLU B CA 1
ATOM 1411 C C . GLU B 1 31 ? -16.682 11.235 177.207 1.00 34.26 31 GLU B C 1
ATOM 1412 O O . GLU B 1 31 ? -17.799 11.686 177.491 1.00 40.60 31 GLU B O 1
ATOM 1418 N N . GLN B 1 32 ? -16.530 10.179 176.416 1.00 29.73 32 GLN B N 1
ATOM 1419 C CA . GLN B 1 32 ? -17.675 9.472 175.863 1.00 32.80 32 GLN B CA 1
ATOM 1420 C C . GLN B 1 32 ? -18.194 8.378 176.788 1.00 37.93 32 GLN B C 1
ATOM 1421 O O . GLN B 1 32 ? -19.090 7.625 176.390 1.00 34.76 32 GLN B O 1
ATOM 1427 N N . ASN B 1 33 ? -17.655 8.279 178.008 1.00 41.73 33 ASN B N 1
ATOM 1428 C CA . ASN B 1 33 ? -18.237 7.454 179.071 1.00 40.72 33 ASN B CA 1
ATOM 1429 C C . ASN B 1 33 ? -18.425 6.005 178.613 1.00 43.31 33 ASN B C 1
ATOM 1430 O O . ASN B 1 33 ? -19.514 5.435 178.704 1.00 47.84 33 ASN B O 1
ATOM 1435 N N . CYS B 1 34 ? -17.346 5.407 178.107 1.00 41.06 34 CYS B N 1
ATOM 1436 C CA . CYS B 1 34 ? -17.418 4.091 177.474 1.00 42.19 34 CYS B CA 1
ATOM 1437 C C . CYS B 1 34 ? -16.218 3.243 177.876 1.00 38.99 34 CYS B C 1
ATOM 1438 O O . CYS B 1 34 ? -15.183 3.241 177.196 1.00 37.85 34 CYS B O 1
ATOM 1441 N N . PRO B 1 35 ? -16.325 2.494 178.982 1.00 37.17 35 PRO B N 1
ATOM 1442 C CA . PRO B 1 35 ? -15.212 1.625 179.392 1.00 33.09 35 PRO B CA 1
ATOM 1443 C C . PRO B 1 35 ? -15.168 0.557 178.310 1.00 32.55 35 PRO B C 1
ATOM 1444 O O . PRO B 1 35 ? -16.104 -0.239 178.178 1.00 32.92 35 PRO B O 1
ATOM 1448 N N . TYR B 1 36 ? -14.087 0.525 177.532 1.00 31.77 36 TYR B N 1
ATOM 1449 C CA . TYR B 1 36 ? -13.931 -0.444 176.455 1.00 34.78 36 TYR B CA 1
ATOM 1450 C C . TYR B 1 36 ? -12.427 -0.568 176.231 1.00 35.24 36 TYR B C 1
ATOM 1451 O O . TYR B 1 36 ? -11.622 0.140 176.844 1.00 32.88 36 TYR B O 1
ATOM 1460 N N . GLN B 1 37 ? -12.048 -1.492 175.344 1.00 37.88 37 GLN B N 1
ATOM 1461 C CA . GLN B 1 37 ? -10.641 -1.783 175.060 1.00 35.83 37 GLN B CA 1
ATOM 1462 C C . GLN B 1 37 ? -10.192 -0.953 173.859 1.00 26.27 37 GLN B C 1
ATOM 1463 O O . GLN B 1 37 ? -10.204 -1.397 172.709 1.00 19.98 37 GLN B O 1
ATOM 1469 N N . ASP B 1 38 ? -9.776 0.283 174.144 1.00 26.19 38 ASP B N 1
ATOM 1470 C CA . ASP B 1 38 ? -9.329 1.175 173.076 1.00 30.22 38 ASP B CA 1
ATOM 1471 C C . ASP B 1 38 ? -8.031 0.692 172.441 1.00 27.11 38 ASP B C 1
ATOM 1472 O O . ASP B 1 38 ? -7.798 0.922 171.248 1.00 16.53 38 ASP B O 1
ATOM 1477 N N . ILE B 1 39 ? -7.185 0.025 173.216 1.00 26.39 39 ILE B N 1
ATOM 1478 C CA . ILE B 1 39 ? -5.870 -0.416 172.759 1.00 23.14 39 ILE B CA 1
ATOM 1479 C C . ILE B 1 39 ? -6.023 -1.891 172.396 1.00 28.26 39 ILE B C 1
ATOM 1480 O O . ILE B 1 39 ? -5.901 -2.783 173.237 1.00 26.19 39 ILE B O 1
ATOM 1485 N N . ASP B 1 40 ? -6.300 -2.149 171.116 1.00 30.28 40 ASP B N 1
ATOM 1486 C CA . ASP B 1 40 ? -6.763 -3.454 170.664 1.00 29.07 40 ASP B CA 1
ATOM 1487 C C . ASP B 1 40 ? -5.730 -4.238 169.866 1.00 33.23 40 ASP B C 1
ATOM 1488 O O . ASP B 1 40 ? -6.032 -5.353 169.425 1.00 36.79 40 ASP B O 1
ATOM 1493 N N . GLY B 1 41 ? -4.534 -3.696 169.656 1.00 34.83 41 GLY B N 1
ATOM 1494 C CA . GLY B 1 41 ? -3.524 -4.400 168.886 1.00 33.80 41 GLY B CA 1
ATOM 1495 C C . GLY B 1 41 ? -3.370 -3.876 167.472 1.00 35.09 41 GLY B C 1
ATOM 1496 O O . GLY B 1 41 ? -2.254 -3.791 166.951 1.00 36.45 41 GLY B O 1
ATOM 1497 N N . ASP B 1 42 ? -4.487 -3.482 166.858 1.00 35.54 42 ASP B N 1
ATOM 1498 C CA . ASP B 1 42 ? -4.537 -3.087 165.452 1.00 35.90 42 ASP B CA 1
ATOM 1499 C C . ASP B 1 42 ? -3.601 -1.938 165.089 1.00 30.15 42 ASP B C 1
ATOM 1500 O O . ASP B 1 42 ? -3.528 -1.549 163.918 1.00 29.43 42 ASP B O 1
ATOM 1505 N N . ASP B 1 43 ? -2.891 -1.377 166.064 1.00 30.63 43 ASP B N 1
ATOM 1506 C CA . ASP B 1 43 ? -2.077 -0.198 165.796 1.00 33.93 43 ASP B CA 1
ATOM 1507 C C . ASP B 1 43 ? -0.673 -0.492 165.284 1.00 32.49 43 ASP B C 1
ATOM 1508 O O . ASP B 1 43 ? -0.147 0.283 164.480 1.00 20.54 43 ASP B O 1
ATOM 1513 N N . LEU B 1 44 ? -0.049 -1.587 165.716 1.00 36.60 44 LEU B N 1
ATOM 1514 C CA . LEU B 1 44 ? 1.310 -1.871 165.274 1.00 37.97 44 LEU B CA 1
ATOM 1515 C C . LEU B 1 44 ? 1.273 -3.227 164.588 1.00 33.07 44 LEU B C 1
ATOM 1516 O O . LEU B 1 44 ? 1.743 -4.222 165.152 1.00 27.10 44 LEU B O 1
ATOM 1521 N N . THR B 1 45 ? 0.737 -3.281 163.372 1.00 31.82 45 THR B N 1
ATOM 1522 C CA . THR B 1 45 ? 0.744 -4.519 162.610 1.00 29.59 45 THR B CA 1
ATOM 1523 C C . THR B 1 45 ? 0.435 -4.157 161.165 1.00 30.02 45 THR B C 1
ATOM 1524 O O . THR B 1 45 ? -0.279 -3.187 160.887 1.00 20.33 45 THR B O 1
ATOM 1528 N N . GLY B 1 46 ? 1.007 -4.942 160.249 1.00 32.76 46 GLY B N 1
ATOM 1529 C CA . GLY B 1 46 ? 0.728 -4.842 158.829 1.00 26.09 46 GLY B CA 1
ATOM 1530 C C . GLY B 1 46 ? 1.191 -3.561 158.172 1.00 28.64 46 GLY B C 1
ATOM 1531 O O . GLY B 1 46 ? 2.277 -3.055 158.474 1.00 29.94 46 GLY B O 1
ATOM 1532 N N . ASP B 1 47 ? 0.372 -3.038 157.257 1.00 31.43 47 ASP B N 1
ATOM 1533 C CA . ASP B 1 47 ? 0.637 -1.784 156.561 1.00 36.42 47 ASP B CA 1
ATOM 1534 C C . ASP B 1 47 ? -0.188 -0.632 157.125 1.00 36.75 47 ASP B C 1
ATOM 1535 O O . ASP B 1 47 ? -0.547 0.297 156.392 1.00 39.04 47 ASP B O 1
ATOM 1540 N N . ASN B 1 48 ? -0.503 -0.680 158.415 1.00 33.88 48 ASN B N 1
ATOM 1541 C CA . ASN B 1 48 ? -1.422 0.269 159.021 1.00 33.00 48 ASN B CA 1
ATOM 1542 C C . ASN B 1 48 ? -0.701 1.556 159.391 1.00 29.70 48 ASN B C 1
ATOM 1543 O O . ASN B 1 48 ? 0.425 1.531 159.894 1.00 28.97 48 ASN B O 1
ATOM 1548 N N . ARG B 1 49 ? -1.371 2.679 159.143 1.00 29.12 49 ARG B N 1
ATOM 1549 C CA . ARG B 1 49 ? -0.794 4.005 159.294 1.00 26.32 49 ARG B CA 1
ATOM 1550 C C . ARG B 1 49 ? -1.612 4.810 160.293 1.00 25.67 49 ARG B C 1
ATOM 1551 O O . ARG B 1 49 ? -2.778 4.507 160.563 1.00 24.32 49 ARG B O 1
ATOM 1559 N N . HIS B 1 50 ? -0.990 5.857 160.828 1.00 23.92 50 HIS B N 1
ATOM 1560 C CA . HIS B 1 50 ? -1.652 6.790 161.727 1.00 22.96 50 HIS B CA 1
ATOM 1561 C C . HIS B 1 50 ? -1.402 8.218 161.263 1.00 23.04 50 HIS B C 1
ATOM 1562 O O . HIS B 1 50 ? -0.309 8.548 160.788 1.00 13.72 50 HIS B O 1
ATOM 1569 N N . ILE B 1 51 ? -2.424 9.058 161.402 1.00 12.86 51 ILE B N 1
ATOM 1570 C CA . ILE B 1 51 ? -2.365 10.453 160.994 1.00 25.00 51 ILE B CA 1
ATOM 1571 C C . ILE B 1 51 ? -2.621 11.313 162.223 1.00 28.74 51 ILE B C 1
ATOM 1572 O O . ILE B 1 51 ? -3.614 11.115 162.931 1.00 24.67 51 ILE B O 1
ATOM 1577 N N . LEU B 1 52 ? -1.702 12.242 162.487 1.00 31.95 52 LEU B N 1
ATOM 1578 C CA . LEU B 1 52 ? -1.693 13.033 163.709 1.00 30.18 52 LEU B CA 1
ATOM 1579 C C . LEU B 1 52 ? -1.703 14.510 163.350 1.00 33.28 52 LEU B C 1
ATOM 1580 O O . LEU B 1 52 ? -0.912 14.952 162.509 1.00 32.33 52 LEU B O 1
ATOM 1585 N N . GLY B 1 53 ? -2.592 15.268 163.987 1.00 32.92 53 GLY B N 1
ATOM 1586 C CA . GLY B 1 53 ? -2.571 16.712 163.860 1.00 34.06 53 GLY B CA 1
ATOM 1587 C C . GLY B 1 53 ? -1.944 17.343 165.086 1.00 43.36 53 GLY B C 1
ATOM 1588 O O . GLY B 1 53 ? -2.445 17.161 166.200 1.00 46.89 53 GLY B O 1
ATOM 1589 N N . TRP B 1 54 ? -0.846 18.075 164.907 1.00 42.70 54 TRP B N 1
ATOM 1590 C CA . TRP B 1 54 ? -0.104 18.662 166.016 1.00 38.50 54 TRP B CA 1
ATOM 1591 C C . TRP B 1 54 ? -0.238 20.179 166.006 1.00 44.53 54 TRP B C 1
ATOM 1592 O O . TRP B 1 54 ? -0.050 20.819 164.966 1.00 44.44 54 TRP B O 1
ATOM 1603 N N . LYS B 1 55 ? -0.553 20.749 167.167 1.00 46.81 55 LYS B N 1
ATOM 1604 C CA . LYS B 1 55 ? -0.612 22.196 167.368 1.00 44.33 55 LYS B CA 1
ATOM 1605 C C . LYS B 1 55 ? 0.341 22.528 168.512 1.00 46.59 55 LYS B C 1
ATOM 1606 O O . LYS B 1 55 ? -0.069 22.586 169.675 1.00 43.57 55 LYS B O 1
ATOM 1612 N N . ASN B 1 56 ? 1.618 22.728 168.172 1.00 50.50 56 ASN B N 1
ATOM 1613 C CA . ASN B 1 56 ? 2.660 23.078 169.134 1.00 54.19 56 ASN B CA 1
ATOM 1614 C C . ASN B 1 56 ? 3.004 22.104 170.254 1.00 55.79 56 ASN B C 1
ATOM 1615 O O . ASN B 1 56 ? 3.084 22.498 171.422 1.00 61.90 56 ASN B O 1
ATOM 1620 N N . ASP B 1 57 ? 3.210 20.835 169.900 1.00 51.70 57 ASP B N 1
ATOM 1621 C CA . ASP B 1 57 ? 3.545 19.776 170.858 1.00 56.62 57 ASP B CA 1
ATOM 1622 C C . ASP B 1 57 ? 2.247 19.419 171.581 1.00 55.25 57 ASP B C 1
ATOM 1623 O O . ASP B 1 57 ? 2.240 19.058 172.760 1.00 50.86 57 ASP B O 1
ATOM 1628 N N . GLU B 1 58 ? 1.135 19.509 170.856 1.00 52.19 58 GLU B N 1
ATOM 1629 C CA . GLU B 1 58 ? -0.160 19.077 171.359 1.00 49.95 58 GLU B CA 1
ATOM 1630 C C . GLU B 1 58 ? -0.884 18.335 170.248 1.00 49.51 58 GLU B C 1
ATOM 1631 O O . GLU B 1 58 ? -0.991 18.845 169.129 1.00 51.65 58 GLU B O 1
ATOM 1637 N N . LEU B 1 59 ? -1.362 17.131 170.553 1.00 47.54 59 LEU B N 1
ATOM 1638 C CA . LEU B 1 59 ? -2.034 16.291 169.569 1.00 39.06 59 LEU B CA 1
ATOM 1639 C C . LEU B 1 59 ? -3.520 16.621 169.593 1.00 38.32 59 LEU B C 1
ATOM 1640 O O . LEU B 1 59 ? -4.231 16.251 170.534 1.00 44.07 59 LEU B O 1
ATOM 1645 N N . VAL B 1 60 ? -3.986 17.310 168.552 1.00 35.09 60 VAL B N 1
ATOM 1646 C CA . VAL B 1 60 ? -5.328 17.871 168.504 1.00 32.65 60 VAL B CA 1
ATOM 1647 C C . VAL B 1 60 ? -6.161 17.283 167.371 1.00 25.06 60 VAL B C 1
ATOM 1648 O O . VAL B 1 60 ? -7.255 17.776 167.096 1.00 25.34 60 VAL B O 1
ATOM 1652 N N . ALA B 1 61 ? -5.669 16.236 166.710 1.00 20.82 61 ALA B N 1
ATOM 1653 C CA . ALA B 1 61 ? -6.389 15.582 165.626 1.00 14.00 61 ALA B CA 1
ATOM 1654 C C . ALA B 1 61 ? -5.720 14.249 165.336 1.00 14.91 61 ALA B C 1
ATOM 1655 O O . ALA B 1 61 ? -4.492 14.149 165.380 1.00 21.38 61 ALA B O 1
ATOM 1657 N N . TYR B 1 62 ? -6.527 13.234 165.031 1.00 15.37 62 TYR B N 1
ATOM 1658 C CA . TYR B 1 62 ? -5.993 11.890 164.863 1.00 14.78 62 TYR B CA 1
ATOM 1659 C C . TYR B 1 62 ? -6.976 11.024 164.090 1.00 26.31 62 TYR B C 1
ATOM 1660 O O . TYR B 1 62 ? -8.193 11.180 164.223 1.00 33.86 62 TYR B O 1
ATOM 1669 N N . ALA B 1 63 ? -6.430 10.098 163.302 1.00 26.33 63 ALA B N 1
ATOM 1670 C CA . ALA B 1 63 ? -7.199 9.028 162.684 1.00 28.78 63 ALA B CA 1
ATOM 1671 C C . ALA B 1 63 ? -6.237 7.915 162.298 1.00 27.25 63 ALA B C 1
ATOM 1672 O O . ALA B 1 63 ? -5.077 8.170 161.963 1.00 19.91 63 ALA B O 1
ATOM 1674 N N . ARG B 1 64 ? -6.720 6.677 162.366 1.00 30.73 64 ARG B N 1
ATOM 1675 C CA . ARG B 1 64 ? -5.920 5.521 161.997 1.00 28.84 64 ARG B CA 1
ATOM 1676 C C . ARG B 1 64 ? -6.572 4.785 160.834 1.00 28.75 64 ARG B C 1
ATOM 1677 O O . ARG B 1 64 ? -7.789 4.859 160.620 1.00 20.22 64 ARG B O 1
ATOM 1685 N N . ILE B 1 65 ? -5.735 4.072 160.088 1.00 28.96 65 ILE B N 1
ATOM 1686 C CA . ILE B 1 65 ? -6.117 3.440 158.836 1.00 26.63 65 ILE B CA 1
ATOM 1687 C C . ILE B 1 65 ? -5.726 1.972 158.907 1.00 26.26 65 ILE B C 1
ATOM 1688 O O . ILE B 1 65 ? -4.542 1.649 159.067 1.00 22.58 65 ILE B O 1
ATOM 1693 N N . LEU B 1 66 ? -6.707 1.085 158.780 1.00 28.14 66 LEU B N 1
ATOM 1694 C CA . LEU B 1 66 ? -6.460 -0.350 158.789 1.00 31.43 66 LEU B CA 1
ATOM 1695 C C . LEU B 1 66 ? -6.439 -0.884 157.360 1.00 32.40 66 LEU B C 1
ATOM 1696 O O . LEU B 1 66 ? -7.359 -0.620 156.577 1.00 32.68 66 LEU B O 1
ATOM 1701 N N . LYS B 1 67 ? -5.378 -1.613 157.022 1.00 33.92 67 LYS B N 1
ATOM 1702 C CA . LYS B 1 67 ? -5.249 -2.304 155.742 1.00 41.29 67 LYS B CA 1
ATOM 1703 C C . LYS B 1 67 ? -5.186 -3.791 156.080 1.00 42.65 67 LYS B C 1
ATOM 1704 O O . LYS B 1 67 ? -4.114 -4.340 156.348 1.00 41.07 67 LYS B O 1
ATOM 1710 N N . SER B 1 68 ? -6.314 -4.433 156.028 1.00 44.68 68 SER B N 1
ATOM 1711 C CA . SER B 1 68 ? -6.399 -5.791 156.454 1.00 51.76 68 SER B CA 1
ATOM 1712 C C . SER B 1 68 ? -7.614 -6.510 155.893 1.00 60.51 68 SER B C 1
ATOM 1713 O O . SER B 1 68 ? -8.333 -5.969 155.116 1.00 62.03 68 SER B O 1
ATOM 1716 N N . ASP B 1 69 ? -7.867 -7.730 156.318 1.00 65.31 69 ASP B N 1
ATOM 1717 C CA . ASP B 1 69 ? -6.948 -8.507 157.118 1.00 61.75 69 ASP B CA 1
ATOM 1718 C C . ASP B 1 69 ? -6.093 -9.003 156.023 1.00 59.72 69 ASP B C 1
ATOM 1719 O O . ASP B 1 69 ? -6.241 -10.113 155.605 1.00 70.95 69 ASP B O 1
ATOM 1724 N N . ASP B 1 70 ? -5.268 -8.149 155.468 1.00 50.07 70 ASP B N 1
ATOM 1725 C CA . ASP B 1 70 ? -4.429 -8.547 154.360 1.00 48.21 70 ASP B CA 1
ATOM 1726 C C . ASP B 1 70 ? -5.263 -9.375 153.374 1.00 53.01 70 ASP B C 1
ATOM 1727 O O . ASP B 1 70 ? -4.728 -10.245 152.734 1.00 59.79 70 ASP B O 1
ATOM 1732 N N . ASP B 1 71 ? -6.550 -9.069 153.254 1.00 49.20 71 ASP B N 1
ATOM 1733 C CA . ASP B 1 71 ? -7.566 -9.819 152.501 1.00 54.36 71 ASP B CA 1
ATOM 1734 C C . ASP B 1 71 ? -8.233 -8.818 151.486 1.00 45.96 71 ASP B C 1
ATOM 1735 O O . ASP B 1 71 ? -7.846 -7.673 151.374 1.00 39.99 71 ASP B O 1
ATOM 1740 N N . LEU B 1 72 ? -9.277 -9.258 150.792 1.00 48.29 72 LEU B N 1
ATOM 1741 C CA . LEU B 1 72 ? -9.922 -8.420 149.768 1.00 50.22 72 LEU B CA 1
ATOM 1742 C C . LEU B 1 72 ? -10.609 -7.127 150.259 1.00 56.36 72 LEU B C 1
ATOM 1743 O O . LEU B 1 72 ? -10.623 -6.119 149.554 1.00 62.90 72 LEU B O 1
ATOM 1748 N N . GLU B 1 73 ? -11.179 -7.175 151.459 1.00 53.59 73 GLU B N 1
ATOM 1749 C CA . GLU B 1 73 ? -12.007 -6.115 152.021 1.00 55.88 73 GLU B CA 1
ATOM 1750 C C . GLU B 1 73 ? -11.349 -4.736 152.004 1.00 56.56 73 GLU B C 1
ATOM 1751 O O . GLU B 1 73 ? -10.118 -4.643 151.895 1.00 60.33 73 GLU B O 1
ATOM 1757 N N . PRO B 1 74 ? -12.127 -3.630 152.097 1.00 48.30 74 PRO B N 1
ATOM 1758 C CA . PRO B 1 74 ? -11.522 -2.304 151.925 1.00 41.62 74 PRO B CA 1
ATOM 1759 C C . PRO B 1 74 ? -10.601 -1.700 152.975 1.00 39.06 74 PRO B C 1
ATOM 1760 O O . PRO B 1 74 ? -10.285 -2.303 154.006 1.00 33.67 74 PRO B O 1
ATOM 1764 N N . VAL B 1 75 ? -10.164 -0.475 152.682 1.00 38.79 75 VAL B N 1
ATOM 1765 C CA . VAL B 1 75 ? -9.452 0.348 153.648 1.00 30.25 75 VAL B CA 1
ATOM 1766 C C . VAL B 1 75 ? -10.430 0.817 154.717 1.00 31.88 75 VAL B C 1
ATOM 1767 O O . VAL B 1 75 ? -11.530 1.292 154.407 1.00 31.76 75 VAL B O 1
ATOM 1771 N N . VAL B 1 76 ? -10.039 0.690 155.982 1.00 33.66 76 VAL B N 1
ATOM 1772 C CA . VAL B 1 76 ? -10.878 1.091 157.106 1.00 27.87 76 VAL B CA 1
ATOM 1773 C C . VAL B 1 76 ? -10.301 2.358 157.716 1.00 27.25 76 VAL B C 1
ATOM 1774 O O . VAL B 1 76 ? -9.097 2.427 157.992 1.00 26.53 76 VAL B O 1
ATOM 1778 N N . ILE B 1 77 ? -11.157 3.358 157.918 1.00 29.07 77 ILE B N 1
ATOM 1779 C CA . ILE B 1 77 ? -10.822 4.556 158.678 1.00 25.15 77 ILE B CA 1
ATOM 1780 C C . ILE B 1 77 ? -11.554 4.484 160.010 1.00 22.49 77 ILE B C 1
ATOM 1781 O O . ILE B 1 77 ? -12.719 4.074 160.064 1.00 20.94 77 ILE B O 1
ATOM 1786 N N . GLY B 1 78 ? -10.870 4.864 161.084 1.00 22.19 78 GLY B N 1
ATOM 1787 C CA . GLY B 1 78 ? -11.485 4.842 162.398 1.00 20.61 78 GLY B CA 1
ATOM 1788 C C . GLY B 1 78 ? -10.688 5.676 163.376 1.00 24.19 78 GLY B C 1
ATOM 1789 O O . GLY B 1 78 ? -9.608 6.184 163.058 1.00 29.47 78 GLY B O 1
ATOM 1790 N N . ARG B 1 79 ? -11.248 5.805 164.584 1.00 23.81 79 ARG B N 1
ATOM 1791 C CA . ARG B 1 79 ? -10.650 6.571 165.685 1.00 27.86 79 ARG B CA 1
ATOM 1792 C C . ARG B 1 79 ? -10.564 8.064 165.363 1.00 25.27 79 ARG B C 1
ATOM 1793 O O . ARG B 1 79 ? -9.664 8.763 165.839 1.00 24.31 79 ARG B O 1
ATOM 1801 N N . VAL B 1 80 ? -11.511 8.569 164.574 1.00 21.77 80 VAL B N 1
ATOM 1802 C CA . VAL B 1 80 ? -11.444 9.938 164.071 1.00 28.86 80 VAL B CA 1
ATOM 1803 C C . VAL B 1 80 ? -11.675 10.912 165.220 1.00 25.42 80 VAL B C 1
ATOM 1804 O O . VAL B 1 80 ? -12.725 10.881 165.874 1.00 19.84 80 VAL B O 1
ATOM 1808 N N . ILE B 1 81 ? -10.695 11.784 165.473 1.00 26.00 81 ILE B N 1
ATOM 1809 C CA . ILE B 1 81 ? -10.743 12.689 166.617 1.00 29.48 81 ILE B CA 1
ATOM 1810 C C . ILE B 1 81 ? -10.335 14.096 166.214 1.00 28.61 81 ILE B C 1
ATOM 1811 O O . ILE B 1 81 ? -9.408 14.290 165.420 1.00 30.04 81 ILE B O 1
ATOM 1816 N N . VAL B 1 82 ? -11.041 15.076 166.773 1.00 27.88 82 VAL B N 1
ATOM 1817 C CA . VAL B 1 82 ? -10.550 16.432 166.967 1.00 26.88 82 VAL B CA 1
ATOM 1818 C C . VAL B 1 82 ? -10.629 16.729 168.458 1.00 32.07 82 VAL B C 1
ATOM 1819 O O . VAL B 1 82 ? -11.621 16.386 169.112 1.00 30.38 82 VAL B O 1
ATOM 1823 N N . SER B 1 83 ? -9.579 17.339 169.003 1.00 40.56 83 SER B N 1
ATOM 1824 C CA . SER B 1 83 ? -9.573 17.662 170.425 1.00 39.86 83 SER B CA 1
ATOM 1825 C C . SER B 1 83 ? -10.594 18.757 170.718 1.00 39.45 83 SER B C 1
ATOM 1826 O O . SER B 1 83 ? -10.738 19.715 169.953 1.00 43.01 83 SER B O 1
ATOM 1829 N N . GLU B 1 84 ? -11.303 18.609 171.846 1.00 35.69 84 GLU B N 1
ATOM 1830 C CA . GLU B 1 84 ? -12.527 19.377 172.071 1.00 34.82 84 GLU B CA 1
ATOM 1831 C C . GLU B 1 84 ? -12.281 20.876 172.135 1.00 31.23 84 GLU B C 1
ATOM 1832 O O . GLU B 1 84 ? -13.200 21.661 171.872 1.00 27.35 84 GLU B O 1
ATOM 1838 N N . ALA B 1 85 ? -11.064 21.296 172.475 1.00 25.56 85 ALA B N 1
ATOM 1839 C CA . ALA B 1 85 ? -10.762 22.720 172.477 1.00 28.01 85 ALA B CA 1
ATOM 1840 C C . ALA B 1 85 ? -10.774 23.317 171.074 1.00 35.60 85 ALA B C 1
ATOM 1841 O O . ALA B 1 85 ? -10.897 24.539 170.937 1.00 40.99 85 ALA B O 1
ATOM 1843 N N . LEU B 1 86 ? -10.674 22.486 170.033 1.00 30.39 86 LEU B N 1
ATOM 1844 C CA . LEU B 1 86 ? -10.448 22.965 168.673 1.00 33.00 86 LEU B CA 1
ATOM 1845 C C . LEU B 1 86 ? -11.582 22.623 167.711 1.00 41.35 86 LEU B C 1
ATOM 1846 O O . LEU B 1 86 ? -11.371 22.650 166.494 1.00 47.08 86 LEU B O 1
ATOM 1851 N N . ARG B 1 87 ? -12.775 22.303 168.207 1.00 40.29 87 ARG B N 1
ATOM 1852 C CA . ARG B 1 87 ? -13.809 21.812 167.306 1.00 34.91 87 ARG B CA 1
ATOM 1853 C C . ARG B 1 87 ? -14.753 22.919 166.846 1.00 34.04 87 ARG B C 1
ATOM 1854 O O . ARG B 1 87 ? -14.831 24.002 167.435 1.00 23.04 87 ARG B O 1
ATOM 1862 N N . GLY B 1 88 ? -15.483 22.609 165.774 1.00 29.29 88 GLY B N 1
ATOM 1863 C CA . GLY B 1 88 ? -16.362 23.563 165.132 1.00 23.48 88 GLY B CA 1
ATOM 1864 C C . GLY B 1 88 ? -15.653 24.523 164.210 1.00 49.70 88 GLY B C 1
ATOM 1865 O O . GLY B 1 88 ? -16.110 25.660 164.045 1.00 25.59 88 GLY B O 1
ATOM 1866 N N . GLU B 1 89 ? -14.546 24.101 163.594 1.00 43.22 89 GLU B N 1
ATOM 1867 C CA . GLU B 1 89 ? -13.677 25.068 162.936 1.00 41.71 89 GLU B CA 1
ATOM 1868 C C . GLU B 1 89 ? -12.740 24.552 161.846 1.00 43.30 89 GLU B C 1
ATOM 1869 O O . GLU B 1 89 ? -11.599 25.013 161.743 1.00 48.44 89 GLU B O 1
ATOM 1875 N N . LYS B 1 90 ? -13.206 23.603 161.032 1.00 40.29 90 LYS B N 1
ATOM 1876 C CA . LYS B 1 90 ? -12.637 23.186 159.752 1.00 40.11 90 LYS B CA 1
ATOM 1877 C C . LYS B 1 90 ? -11.536 22.135 159.939 1.00 39.69 90 LYS B C 1
ATOM 1878 O O . LYS B 1 90 ? -11.097 21.554 158.944 1.00 38.51 90 LYS B O 1
ATOM 1884 N N . VAL B 1 91 ? -11.070 21.868 161.162 1.00 39.13 91 VAL B N 1
ATOM 1885 C CA . VAL B 1 91 ? -9.962 20.929 161.333 1.00 38.09 91 VAL B CA 1
ATOM 1886 C C . VAL B 1 91 ? -10.411 19.499 161.050 1.00 37.59 91 VAL B C 1
ATOM 1887 O O . VAL B 1 91 ? -9.660 18.703 160.474 1.00 41.03 91 VAL B O 1
ATOM 1891 N N . GLY B 1 92 ? -11.639 19.149 161.439 1.00 38.01 92 GLY B N 1
ATOM 1892 C CA . GLY B 1 92 ? -12.144 17.820 161.132 1.00 41.82 92 GLY B CA 1
ATOM 1893 C C . GLY B 1 92 ? -12.203 17.559 159.640 1.00 41.22 92 GLY B C 1
ATOM 1894 O O . GLY B 1 92 ? -11.845 16.474 159.173 1.00 37.01 92 GLY B O 1
ATOM 1895 N N . GLN B 1 93 ? -12.648 18.556 158.871 1.00 42.28 93 GLN B N 1
ATOM 1896 C CA . GLN B 1 93 ? -12.619 18.452 157.417 1.00 49.88 93 GLN B CA 1
ATOM 1897 C C . GLN B 1 93 ? -11.193 18.316 156.896 1.00 52.44 93 GLN B C 1
ATOM 1898 O O . GLN B 1 93 ? -10.967 17.663 155.870 1.00 54.25 93 GLN B O 1
ATOM 1904 N N . GLN B 1 94 ? -10.220 18.909 157.592 1.00 51.00 94 GLN B N 1
ATOM 1905 C CA . GLN B 1 94 ? -8.829 18.780 157.168 1.00 42.10 94 GLN B CA 1
ATOM 1906 C C . GLN B 1 94 ? -8.282 17.390 157.477 1.00 32.81 94 GLN B C 1
ATOM 1907 O O . GLN B 1 94 ? -7.571 16.800 156.655 1.00 30.68 94 GLN B O 1
ATOM 1913 N N . LEU B 1 95 ? -8.606 16.851 158.654 1.00 25.09 95 LEU B N 1
ATOM 1914 C CA . LEU B 1 95 ? -8.152 15.508 159.008 1.00 29.74 95 LEU B CA 1
ATOM 1915 C C . LEU B 1 95 ? -8.678 14.473 158.024 1.00 27.65 95 LEU B C 1
ATOM 1916 O O . LEU B 1 95 ? -7.935 13.597 157.564 1.00 29.36 95 LEU B O 1
ATOM 1921 N N . MET B 1 96 ? -9.964 14.564 157.687 1.00 30.01 96 MET B N 1
ATOM 1922 C CA . MET B 1 96 ? -10.589 13.569 156.823 1.00 28.12 96 MET B CA 1
ATOM 1923 C C . MET B 1 96 ? -9.966 13.570 155.431 1.00 33.01 96 MET B C 1
ATOM 1924 O O . MET B 1 96 ? -9.566 12.521 154.916 1.00 35.32 96 MET B O 1
ATOM 1929 N N . SER B 1 97 ? -9.870 14.748 154.812 1.00 36.42 97 SER B N 1
ATOM 1930 C CA . SER B 1 97 ? -9.383 14.828 153.438 1.00 37.32 97 SER B CA 1
ATOM 1931 C C . SER B 1 97 ? -7.922 14.406 153.324 1.00 39.41 97 SER B C 1
ATOM 1932 O O . SER B 1 97 ? -7.525 13.829 152.305 1.00 37.37 97 SER B O 1
ATOM 1935 N N . LYS B 1 98 ? -7.107 14.684 154.344 1.00 41.71 98 LYS B N 1
ATOM 1936 C CA . LYS B 1 98 ? -5.722 14.228 154.308 1.00 39.35 98 LYS B CA 1
ATOM 1937 C C . LYS B 1 98 ? -5.624 12.727 154.545 1.00 34.31 98 LYS B C 1
ATOM 1938 O O . LYS B 1 98 ? -4.705 12.079 154.030 1.00 33.16 98 LYS B O 1
ATOM 1944 N N . THR B 1 99 ? -6.562 12.161 155.310 1.00 29.14 99 THR B N 1
ATOM 1945 C CA . THR B 1 99 ? -6.584 10.721 155.543 1.00 30.41 99 THR B CA 1
ATOM 1946 C C . THR B 1 99 ? -7.090 9.963 154.324 1.00 27.62 99 THR B C 1
ATOM 1947 O O . THR B 1 99 ? -6.657 8.832 154.076 1.00 27.63 99 THR B O 1
ATOM 1951 N N . LEU B 1 100 ? -7.984 10.570 153.544 1.00 30.48 100 LEU B N 1
ATOM 1952 C CA . LEU B 1 100 ? -8.386 9.962 152.282 1.00 28.75 100 LEU B CA 1
ATOM 1953 C C . LEU B 1 100 ? -7.299 10.111 151.224 1.00 32.30 100 LEU B C 1
ATOM 1954 O O . LEU B 1 100 ? -7.097 9.204 150.412 1.00 17.97 100 LEU B O 1
ATOM 1959 N N . GLU B 1 101 ? -6.587 11.244 151.221 1.00 35.63 101 GLU B N 1
ATOM 1960 C CA . GLU B 1 101 ? -5.414 11.377 150.362 1.00 38.10 101 GLU B CA 1
ATOM 1961 C C . GLU B 1 101 ? -4.373 10.314 150.686 1.00 41.85 101 GLU B C 1
ATOM 1962 O O . GLU B 1 101 ? -3.597 9.913 149.810 1.00 43.21 101 GLU B O 1
ATOM 1968 N N . THR B 1 102 ? -4.344 9.843 151.935 1.00 42.27 102 THR B N 1
ATOM 1969 C CA . THR B 1 102 ? -3.470 8.733 152.295 1.00 39.02 102 THR B CA 1
ATOM 1970 C C . THR B 1 102 ? -4.040 7.403 151.811 1.00 28.88 102 THR B C 1
ATOM 1971 O O . THR B 1 102 ? -3.306 6.578 151.256 1.00 23.56 102 THR B O 1
ATOM 1975 N N . CYS B 1 103 ? -5.342 7.183 152.009 1.00 26.78 103 CYS B N 1
ATOM 1976 C CA . CYS B 1 103 ? -5.989 6.000 151.447 1.00 28.27 103 CYS B CA 1
ATOM 1977 C C . CYS B 1 103 ? -5.892 5.998 149.928 1.00 30.04 103 CYS B C 1
ATOM 1978 O O . CYS B 1 103 ? -5.589 4.969 149.314 1.00 29.55 103 CYS B O 1
ATOM 1981 N N . THR B 1 104 ? -6.158 7.148 149.303 1.00 31.25 104 THR B N 1
ATOM 1982 C CA . THR B 1 104 ? -6.040 7.271 147.853 1.00 37.91 104 THR B CA 1
ATOM 1983 C C . THR B 1 104 ? -4.640 6.895 147.384 1.00 42.48 104 THR B C 1
ATOM 1984 O O . THR B 1 104 ? -4.468 6.018 146.530 1.00 44.50 104 THR B O 1
ATOM 1988 N N . HIS B 1 105 ? -3.624 7.552 147.946 1.00 40.96 105 HIS B N 1
ATOM 1989 C CA . HIS B 1 105 ? -2.250 7.326 147.513 1.00 41.00 105 HIS B CA 1
ATOM 1990 C C . HIS B 1 105 ? -1.842 5.873 147.712 1.00 42.94 105 HIS B C 1
ATOM 1991 O O . HIS B 1 105 ? -1.491 5.175 146.753 1.00 50.02 105 HIS B O 1
ATOM 1998 N N . HIS B 1 106 ? -1.890 5.393 148.957 1.00 40.86 106 HIS B N 1
ATOM 1999 C CA . HIS B 1 106 ? -1.313 4.089 149.267 1.00 38.28 106 HIS B CA 1
ATOM 2000 C C . HIS B 1 106 ? -2.060 2.961 148.563 1.00 34.71 106 HIS B C 1
ATOM 2001 O O . HIS B 1 106 ? -1.441 2.088 147.946 1.00 42.80 106 HIS B O 1
ATOM 2008 N N . TRP B 1 107 ? -3.391 2.966 148.631 1.00 29.64 107 TRP B N 1
ATOM 2009 C CA . TRP B 1 107 ? -4.208 1.913 148.031 1.00 32.03 107 TRP B CA 1
ATOM 2010 C C . TRP B 1 107 ? -5.283 2.511 147.131 1.00 33.79 107 TRP B C 1
ATOM 2011 O O . TRP B 1 107 ? -6.470 2.508 147.477 1.00 27.04 107 TRP B O 1
ATOM 2022 N N . PRO B 1 108 ? -4.899 3.019 145.958 1.00 40.62 108 PRO B N 1
ATOM 2023 C CA . PRO B 1 108 ? -5.907 3.327 144.941 1.00 41.97 108 PRO B CA 1
ATOM 2024 C C . PRO B 1 108 ? -6.555 2.033 144.480 1.00 54.88 108 PRO B C 1
ATOM 2025 O O . PRO B 1 108 ? -6.013 0.941 144.668 1.00 58.77 108 PRO B O 1
ATOM 2029 N N . ASP B 1 109 ? -7.739 2.162 143.879 1.00 56.20 109 ASP B N 1
ATOM 2030 C CA . ASP B 1 109 ? -8.522 1.005 143.435 1.00 60.93 109 ASP B CA 1
ATOM 2031 C C . ASP B 1 109 ? -8.904 0.116 144.618 1.00 60.87 109 ASP B C 1
ATOM 2032 O O . ASP B 1 109 ? -8.916 -1.114 144.523 1.00 64.87 109 ASP B O 1
ATOM 2037 N N . LYS B 1 110 ? -9.2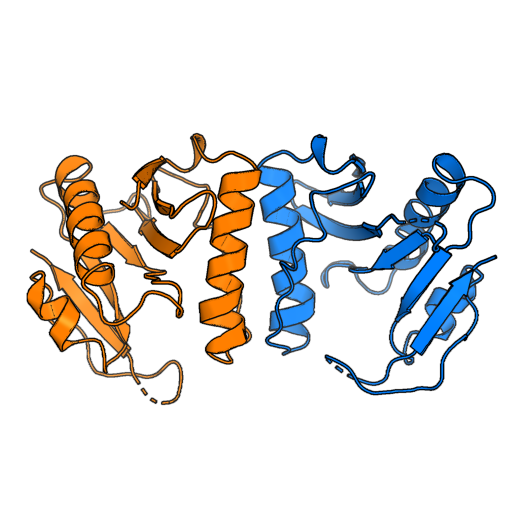03 0.753 145.753 1.00 54.44 110 LYS B N 1
ATOM 2038 C CA . LYS B 1 110 ? -9.779 0.100 146.919 1.00 44.34 110 LYS B CA 1
ATOM 2039 C C . LYS B 1 110 ? -10.685 1.142 147.576 1.00 42.45 110 LYS B C 1
ATOM 2040 O O . LYS B 1 110 ? -10.255 2.286 147.799 1.00 44.81 110 LYS B O 1
ATOM 2046 N N . PRO B 1 111 ? -11.927 0.778 147.885 1.00 34.45 111 PRO B N 1
ATOM 2047 C CA . PRO B 1 111 ? -12.813 1.710 148.594 1.00 28.04 111 PRO B CA 1
ATOM 2048 C C . PRO B 1 111 ? -12.418 1.836 150.056 1.00 28.99 111 PRO B C 1
ATOM 2049 O O . PRO B 1 111 ? -11.546 1.132 150.566 1.00 28.51 111 PRO B O 1
ATOM 2053 N N . VAL B 1 112 ? -13.062 2.779 150.736 1.00 33.28 112 VAL B N 1
ATOM 2054 C CA . VAL B 1 112 ? -12.744 3.118 152.117 1.00 30.21 112 VAL B CA 1
ATOM 2055 C C . VAL B 1 112 ? -13.987 2.903 152.963 1.00 33.32 112 VAL B C 1
ATOM 2056 O O . VAL B 1 112 ? -15.028 3.517 152.704 1.00 40.24 112 VAL B O 1
ATOM 2060 N N . TYR B 1 113 ? -13.894 2.058 153.968 1.00 27.06 113 TYR B N 1
ATOM 2061 C CA . TYR B 1 113 ? -14.979 1.876 154.891 1.00 25.28 113 TYR B CA 1
ATOM 2062 C C . TYR B 1 113 ? -14.741 2.713 156.138 1.00 26.04 113 TYR B C 1
ATOM 2063 O O . TYR B 1 113 ? -13.626 2.954 156.482 1.00 28.72 113 TYR B O 1
ATOM 2072 N N . LEU B 1 114 ? -15.800 3.109 156.816 1.00 17.16 114 LEU B N 1
ATOM 2073 C CA . LEU B 1 114 ? -15.669 3.855 158.017 1.00 45.41 114 LEU B CA 1
ATOM 2074 C C . LEU B 1 114 ? -16.838 3.672 158.961 1.00 52.17 114 LEU B C 1
ATOM 2075 O O . LEU B 1 114 ? -17.982 3.819 158.609 1.00 54.49 114 LEU B O 1
ATOM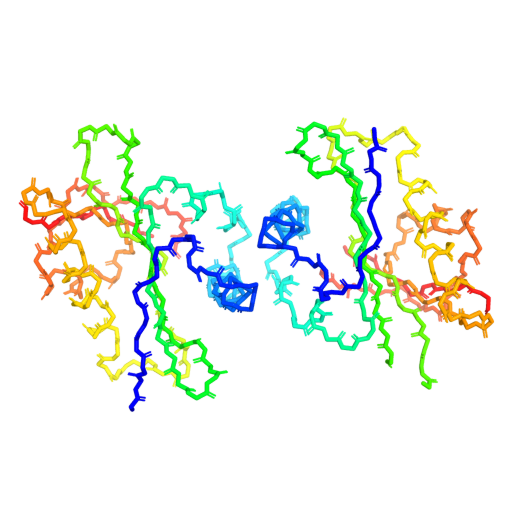 2080 N N . GLY B 1 115 ? -16.550 3.326 160.187 1.00 51.17 115 GLY B N 1
ATOM 2081 C CA . GLY B 1 115 ? -17.606 3.157 161.146 1.00 54.85 115 GLY B CA 1
ATOM 2082 C C . GLY B 1 115 ? -17.851 4.494 161.765 1.00 57.73 115 GLY B C 1
ATOM 2083 O O . GLY B 1 115 ? -16.934 5.185 162.069 1.00 67.45 115 GLY B O 1
ATOM 2084 N N . ALA B 1 116 ? -19.081 4.877 161.970 1.00 51.62 116 ALA B N 1
ATOM 2085 C CA . ALA B 1 116 ? -19.311 6.241 162.411 1.00 46.80 116 ALA B CA 1
ATOM 2086 C C . ALA B 1 116 ? -20.462 6.272 163.400 1.00 47.12 116 ALA B C 1
ATOM 2087 O O . ALA B 1 116 ? -21.076 5.249 163.716 1.00 47.89 116 ALA B O 1
ATOM 2089 N N . GLN B 1 117 ? -20.741 7.472 163.893 1.00 48.09 117 GLN B N 1
ATOM 2090 C CA . GLN B 1 117 ? -21.967 7.758 164.611 1.00 51.95 117 GLN B CA 1
ATOM 2091 C C . GLN B 1 117 ? -23.086 8.053 163.618 1.00 48.81 117 GLN B C 1
ATOM 2092 O O . GLN B 1 117 ? -22.849 8.322 162.437 1.00 50.27 117 GLN B O 1
ATOM 2098 N N . ALA B 1 118 ? -24.322 8.000 164.109 1.00 44.29 118 ALA B N 1
ATOM 2099 C CA . ALA B 1 118 ? -25.435 8.441 163.280 1.00 49.90 118 ALA B CA 1
ATOM 2100 C C . ALA B 1 118 ? -25.419 9.954 163.108 1.00 44.21 118 ALA B C 1
ATOM 2101 O O . ALA B 1 118 ? -25.610 10.457 161.996 1.00 42.43 118 ALA B O 1
ATOM 2103 N N . HIS B 1 119 ? -25.174 10.697 164.193 1.00 43.17 119 HIS B N 1
ATOM 2104 C CA . HIS B 1 119 ? -25.257 12.151 164.112 1.00 42.70 119 HIS B CA 1
ATOM 2105 C C . HIS B 1 119 ? -24.144 12.745 163.259 1.00 39.37 119 HIS B C 1
ATOM 2106 O O . HIS B 1 119 ? -24.287 13.875 162.781 1.00 30.50 119 HIS B O 1
ATOM 2113 N N . LEU B 1 120 ? -23.057 12.007 163.032 1.00 42.50 120 LEU B N 1
ATOM 2114 C CA . LEU B 1 120 ? -21.968 12.460 162.175 1.00 39.76 120 LEU B CA 1
ATOM 2115 C C . LEU B 1 120 ? -22.170 12.094 160.708 1.00 37.94 120 LEU B C 1
ATOM 2116 O O . LEU B 1 120 ? -21.231 12.229 159.917 1.00 37.20 120 LEU B O 1
ATOM 2121 N N . GLN B 1 121 ? -23.366 11.640 160.327 1.00 37.01 121 GLN B N 1
ATOM 2122 C CA . GLN B 1 121 ? -23.547 11.049 159.003 1.00 37.21 121 GLN B CA 1
ATOM 2123 C C . GLN B 1 121 ? -23.407 12.084 157.891 1.00 42.20 121 GLN B C 1
ATOM 2124 O O . GLN B 1 121 ? -22.729 11.833 156.888 1.00 37.87 121 GLN B O 1
ATOM 2130 N N . ASN B 1 122 ? -24.041 13.250 158.045 1.00 46.49 122 ASN B N 1
ATOM 2131 C CA . ASN B 1 122 ? -24.012 14.260 156.991 1.00 44.11 122 ASN B CA 1
ATOM 2132 C C . ASN B 1 122 ? -22.621 14.843 156.777 1.00 48.67 122 ASN B C 1
ATOM 2133 O O . ASN B 1 122 ? -22.355 15.396 155.704 1.00 55.46 122 ASN B O 1
ATOM 2138 N N . PHE B 1 123 ? -21.737 14.740 157.772 1.00 42.00 123 PHE B N 1
ATOM 2139 C CA . PHE B 1 123 ? -20.382 15.267 157.641 1.00 34.69 123 PHE B CA 1
ATOM 2140 C C . PHE B 1 123 ? -19.492 14.306 156.863 1.00 30.06 123 PHE B C 1
ATOM 2141 O O . PHE B 1 123 ? -18.618 14.742 156.107 1.00 29.35 123 PHE B O 1
ATOM 2149 N N . TYR B 1 124 ? -19.698 13.001 157.035 1.00 32.12 124 TYR B N 1
ATOM 2150 C CA . TYR B 1 124 ? -18.961 12.026 156.240 1.00 32.92 124 TYR B CA 1
ATOM 2151 C C . TYR B 1 124 ? -19.535 11.885 154.838 1.00 35.10 124 TYR B C 1
ATOM 2152 O O . TYR B 1 124 ? -18.797 11.550 153.905 1.00 35.97 124 TYR B O 1
ATOM 2161 N N . GLN B 1 125 ? -20.839 12.124 154.667 1.00 35.79 125 GLN B N 1
ATOM 2162 C CA . GLN B 1 125 ? -21.418 12.139 153.328 1.00 31.58 125 GLN B CA 1
ATOM 2163 C C . GLN B 1 125 ? -20.899 13.298 152.489 1.00 33.27 125 GLN B C 1
ATOM 2164 O O . GLN B 1 125 ? -21.019 13.256 151.260 1.00 34.74 125 GLN B O 1
ATOM 2170 N N . SER B 1 126 ? -20.332 14.328 153.118 1.00 39.34 126 SER B N 1
ATOM 2171 C CA . SER B 1 126 ? -19.712 15.428 152.390 1.00 41.90 126 SER B CA 1
ATOM 2172 C C . SER B 1 126 ? -18.306 15.093 151.909 1.00 41.35 126 SER B C 1
ATOM 2173 O O . SER B 1 126 ? -17.667 15.937 151.270 1.00 47.10 126 SER B O 1
ATOM 2176 N N . PHE B 1 127 ? -17.812 13.892 152.205 1.00 34.00 127 PHE B N 1
ATOM 2177 C CA . PHE B 1 127 ? -16.521 13.424 151.720 1.00 32.11 127 PHE B CA 1
ATOM 2178 C C . PHE B 1 127 ? -16.651 12.272 150.733 1.00 34.02 127 PHE B C 1
ATOM 2179 O O . PHE B 1 127 ? -15.633 11.718 150.306 1.00 39.77 127 PHE B O 1
ATOM 2187 N N . GLY B 1 128 ? -17.874 11.892 150.367 1.00 22.35 128 GLY B N 1
ATOM 2188 C CA . GLY B 1 128 ? -18.093 10.825 149.415 1.00 22.92 128 GLY B CA 1
ATOM 2189 C C . GLY B 1 128 ? -18.576 9.518 150.003 1.00 35.07 128 GLY B C 1
ATOM 2190 O O . GLY B 1 128 ? -18.732 8.545 149.256 1.00 37.53 128 GLY B O 1
ATOM 2191 N N . PHE B 1 129 ? -18.804 9.458 151.310 1.00 32.10 129 PHE B N 1
ATOM 2192 C CA . PHE B 1 129 ? -19.332 8.255 151.931 1.00 34.44 129 PHE B CA 1
ATOM 2193 C C . PHE B 1 129 ? -20.842 8.180 151.753 1.00 35.26 129 PHE B C 1
ATOM 2194 O O . PHE B 1 129 ? -21.534 9.200 151.684 1.00 37.49 129 PHE B O 1
ATOM 2202 N N . ILE B 1 130 ? -21.352 6.955 151.679 1.00 35.92 130 ILE B N 1
ATOM 2203 C CA . ILE B 1 130 ? -22.791 6.727 151.740 1.00 38.46 130 ILE B CA 1
ATOM 2204 C C . ILE B 1 130 ? -23.044 5.585 152.716 1.00 37.09 130 ILE B C 1
ATOM 2205 O O . ILE B 1 130 ? -22.221 4.663 152.814 1.00 34.18 130 ILE B O 1
ATOM 2210 N N . PRO B 1 131 ? -24.139 5.619 153.469 1.00 40.88 131 PRO B N 1
ATOM 2211 C CA . PRO B 1 131 ? -24.486 4.485 154.333 1.00 42.35 131 PRO B CA 1
ATOM 2212 C C . PRO B 1 131 ? -24.518 3.173 153.563 1.00 41.23 131 PRO B C 1
ATOM 2213 O O . PRO B 1 131 ? -25.120 3.072 152.492 1.00 44.29 131 PRO B O 1
ATOM 2217 N N . VAL B 1 132 ? -23.843 2.169 154.115 1.00 39.26 132 VAL B N 1
ATOM 2218 C CA . VAL B 1 132 ? -23.877 0.803 153.610 1.00 36.41 132 VAL B CA 1
ATOM 2219 C C . VAL B 1 132 ? -24.426 -0.153 154.666 1.00 38.47 132 VAL B C 1
ATOM 2220 O O . VAL B 1 132 ? -24.092 -1.331 154.670 1.00 42.69 132 VAL B O 1
ATOM 2224 N N . THR B 1 133 ? -25.282 0.349 155.554 1.00 41.25 133 THR B N 1
ATOM 2225 C CA . THR B 1 133 ? -25.602 -0.350 156.790 1.00 27.24 133 THR B CA 1
ATOM 2226 C C . THR B 1 133 ? -26.929 0.195 157.310 1.00 28.43 133 THR B C 1
ATOM 2227 O O . THR B 1 133 ? -27.370 1.269 156.899 1.00 28.76 133 THR B O 1
ATOM 2231 N N . GLU B 1 134 ? -27.593 -0.591 158.162 1.00 34.51 134 GLU B N 1
ATOM 2232 C CA . GLU B 1 134 ? -28.745 -0.139 158.934 1.00 39.16 134 GLU B CA 1
ATOM 2233 C C . GLU B 1 134 ? -28.294 0.556 160.217 1.00 39.52 134 GLU B C 1
ATOM 2234 O O . GLU B 1 134 ? -27.249 0.239 160.789 1.00 28.37 134 GLU B O 1
ATOM 2240 N N . VAL B 1 135 ? -29.104 1.505 160.686 1.00 39.37 135 VAL B N 1
ATOM 2241 C CA . VAL B 1 135 ? -28.777 2.178 161.937 1.00 38.00 135 VAL B CA 1
ATOM 2242 C C . VAL B 1 135 ? -28.822 1.169 163.077 1.00 38.66 135 VAL B C 1
ATOM 2243 O O . VAL B 1 135 ? -29.820 0.459 163.262 1.00 32.64 135 VAL B O 1
ATOM 2247 N N . TYR B 1 136 ? -27.729 1.085 163.831 1.00 38.03 136 TYR B N 1
ATOM 2248 C CA . TYR B 1 136 ? -27.673 0.246 165.022 1.00 41.40 136 TYR B CA 1
ATOM 2249 C C . TYR B 1 136 ? -26.827 0.957 166.074 1.00 40.06 136 TYR B C 1
ATOM 2250 O O . TYR B 1 136 ? -26.367 2.086 165.879 1.00 35.16 136 TYR B O 1
ATOM 2259 N N . GLU B 1 137 ? -26.604 0.269 167.190 1.00 41.55 137 GLU B N 1
ATOM 2260 C CA . GLU B 1 137 ? -26.288 0.902 168.460 1.00 44.63 137 GLU B CA 1
ATOM 2261 C C . GLU B 1 137 ? -24.980 0.383 169.038 1.00 45.40 137 GLU B C 1
ATOM 2262 O O . GLU B 1 137 ? -24.697 -0.819 168.992 1.00 46.28 137 GLU B O 1
ATOM 2268 N N . GLU B 1 138 ? -24.183 1.309 169.574 1.00 51.73 138 GLU B N 1
ATOM 2269 C CA . GLU B 1 138 ? -23.090 0.976 170.476 1.00 61.04 138 GLU B CA 1
ATOM 2270 C C . GLU B 1 138 ? -23.151 1.803 171.752 1.00 63.85 138 GLU B C 1
ATOM 2271 O O . GLU B 1 138 ? -22.527 1.420 172.748 1.00 61.45 138 GLU B O 1
ATOM 2277 N N . ASP B 1 139 ? -23.870 2.928 171.740 1.00 68.84 139 ASP B N 1
ATOM 2278 C CA . ASP B 1 139 ? -24.241 3.729 172.903 1.00 69.90 139 ASP B CA 1
ATOM 2279 C C . ASP B 1 139 ? -25.439 4.522 172.395 1.00 70.79 139 ASP B C 1
ATOM 2280 O O . ASP B 1 139 ? -25.593 4.699 171.182 1.00 72.97 139 ASP B O 1
ATOM 2285 N N . GLY B 1 140 ? -26.293 4.985 173.303 1.00 67.50 140 GLY B N 1
ATOM 2286 C CA . GLY B 1 140 ? -27.516 5.674 172.924 1.00 65.11 140 GLY B CA 1
ATOM 2287 C C . GLY B 1 140 ? -27.175 7.147 172.822 1.00 66.62 140 GLY B C 1
ATOM 2288 O O . GLY B 1 140 ? -27.151 7.861 173.824 1.00 67.68 140 GLY B O 1
ATOM 2289 N N . PRO B 1 142 ? -26.106 5.259 168.406 1.00 30.83 142 PRO B N 1
ATOM 2290 C CA . PRO B 1 142 ? -26.498 5.084 167.011 1.00 37.02 142 PRO B CA 1
ATOM 2291 C C . PRO B 1 142 ? -25.320 5.120 166.044 1.00 41.24 142 PRO B C 1
ATOM 2292 O O . PRO B 1 142 ? -24.604 6.119 165.972 1.00 36.13 142 PRO B O 1
ATOM 2296 N N . HIS B 1 143 ? -25.124 4.020 165.319 1.00 42.57 143 HIS B N 1
ATOM 2297 C CA . HIS B 1 143 ? -24.046 3.880 164.352 1.00 41.52 143 HIS B CA 1
ATOM 2298 C C . HIS B 1 143 ? -24.605 3.535 162.979 1.00 34.92 143 HIS B C 1
ATOM 2299 O O . HIS B 1 143 ? -25.657 2.899 162.856 1.00 34.64 143 HIS B O 1
ATOM 2306 N N . ILE B 1 144 ? -23.882 3.959 161.947 1.00 29.13 144 ILE B N 1
ATOM 2307 C CA . ILE B 1 144 ? -24.132 3.527 160.580 1.00 27.71 144 ILE B CA 1
ATOM 2308 C C . ILE B 1 144 ? -22.788 3.195 159.949 1.00 29.39 144 ILE B C 1
ATOM 2309 O O . ILE B 1 144 ? -21.788 3.882 160.190 1.00 30.46 144 ILE B O 1
ATOM 2314 N N . GLY B 1 145 ? -22.751 2.106 159.189 1.00 30.97 145 GLY B N 1
ATOM 2315 C CA . GLY B 1 145 ? -21.572 1.793 158.408 1.00 32.05 145 GLY B CA 1
ATOM 2316 C C . GLY B 1 145 ? -21.601 2.558 157.097 1.00 38.43 145 GLY B C 1
ATOM 2317 O O . GLY B 1 145 ? -22.633 2.659 156.433 1.00 41.55 145 GLY B O 1
ATOM 2318 N N . MET B 1 146 ? -20.450 3.116 156.737 1.00 38.47 146 MET B N 1
ATOM 2319 C CA . MET B 1 146 ? -20.336 3.967 155.566 1.00 35.39 146 MET B CA 1
ATOM 2320 C C . MET B 1 146 ? -19.092 3.582 154.782 1.00 31.37 146 MET B C 1
ATOM 2321 O O . MET B 1 146 ? -18.132 3.033 155.328 1.00 35.29 146 MET B O 1
ATOM 2326 N N . ALA B 1 147 ? -19.121 3.873 153.484 1.00 29.21 147 ALA B N 1
ATOM 2327 C CA . ALA B 1 147 ? -17.991 3.571 152.625 1.00 29.28 147 ALA B CA 1
ATOM 2328 C C . ALA B 1 147 ? -17.960 4.563 151.473 1.00 35.72 147 ALA B C 1
ATOM 2329 O O . ALA B 1 147 ? -18.993 5.086 151.048 1.00 36.35 147 ALA B O 1
ATOM 2331 N N . ARG B 1 148 ? -16.753 4.815 150.974 1.00 36.14 148 ARG B N 1
ATOM 2332 C CA . ARG B 1 148 ? -16.523 5.750 149.884 1.00 39.21 148 ARG B CA 1
ATOM 2333 C C . ARG B 1 148 ? -16.028 5.006 148.653 1.00 44.51 148 ARG B C 1
ATOM 2334 O O . ARG B 1 148 ? -15.244 4.060 148.767 1.00 49.01 148 ARG B O 1
ATOM 2342 N N . GLU B 1 149 ? -16.495 5.437 147.483 1.00 48.33 149 GLU B N 1
ATOM 2343 C CA . GLU B 1 149 ? -15.913 5.022 146.211 1.00 42.09 149 GLU B CA 1
ATOM 2344 C C . GLU B 1 149 ? -15.892 3.509 146.028 1.00 41.55 149 GLU B C 1
ATOM 2345 O O . GLU B 1 149 ? -16.702 2.953 145.292 1.00 44.96 149 GLU B O 1
#

Nearest PDB structures (foldseek):
  5z6n-assembly1_A  TM=1.007E+00  e=6.346E-32  Escherichia coli K-12
  5z6n-assembly1_B  TM=9.944E-01  e=2.477E-27  Escherichia coli K-12
  1xeb-assembly1_A  TM=9.759E-01  e=3.342E-20  Pseudomonas aeruginosa
  1xeb-assembly6_F  TM=9.619E-01  e=1.232E-18  Pseudomonas aeruginosa
  5jph-assembly2_A  TM=8.680E-01  e=4.496E-11  Staphylococcus aureus subsp. aureus COL

Organism: Escherichia coli (strain K12) (NCBI:txid83333)

InterPro domains:
  IPR000182 GNAT domain [PF13673] (30-149)
  IPR000182 GNAT domain [PS51186] (7-151)
  IPR016181 Acyl-CoA N-acyltransferase [SSF55729] (1-150)

Foldseek 3Di:
DDKDKFFLVPQDPLNVVQLVVVLCVPLPPVLVFDDCPVDPQRHDDRKIKMFDDDPSHTAWIWIWGDDVAAIEIDSGGGHPVPPDPPPRLC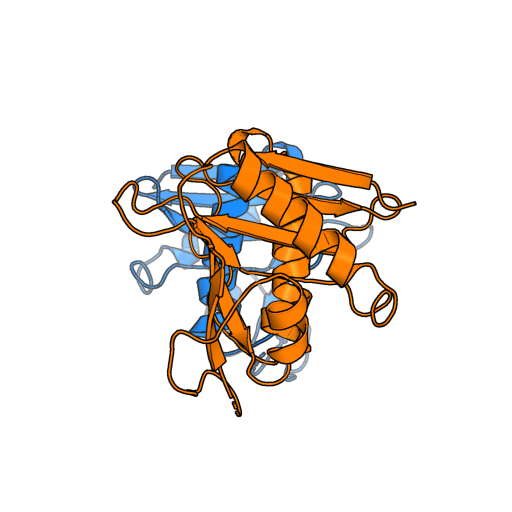SVVVVVVVCCVPPNPGKYKYKFFPVCVVVVVVVAWAFPADWDQDSHTITMIMHD/DWDKDKFFLVPQDPVNVVQLVVQLCVPVPNPVVDPDCPPDPQRHDDRKIKMFIDDPNHTFWIKIWGDDPVDQAAIEIDSTGGHPVDPPDCVSVVRVVVVVVVSCVPDNPGKYKYKDFPVCQVVVVVVAKDFPADWDDDDPTITIIMHD

Radius of gyration: 21.5 Å; Cα contacts (8 Å, |Δi|>4): 545; chains: 2; bounding box: 47×44×64 Å